Protein AF-A0A6P5RV67-F1 (afdb_monomer)

Organism: Prunus avium (NCBI:txid42229)

Structure (mmCIF, N/CA/C/O backbone):
data_AF-A0A6P5RV67-F1
#
_entry.id   AF-A0A6P5RV67-F1
#
loop_
_atom_site.group_PDB
_atom_site.id
_atom_site.type_symbol
_atom_site.label_atom_id
_atom_site.label_alt_id
_atom_site.label_comp_id
_atom_site.label_asym_id
_atom_site.label_entity_id
_atom_site.label_seq_id
_atom_site.pdbx_PDB_ins_code
_atom_site.Cartn_x
_atom_site.Cartn_y
_atom_site.Cartn_z
_atom_site.occupancy
_atom_site.B_iso_or_equiv
_atom_site.auth_seq_id
_atom_site.auth_comp_id
_atom_site.auth_asym_id
_atom_site.auth_atom_id
_atom_site.pdbx_PDB_model_num
ATOM 1 N N . MET A 1 1 ? 4.608 -43.650 19.124 1.00 34.28 1 MET A N 1
ATOM 2 C CA . MET A 1 1 ? 3.261 -43.041 19.068 1.00 34.28 1 MET A CA 1
ATOM 3 C C . MET A 1 1 ? 3.351 -41.772 18.244 1.00 34.28 1 MET A C 1
ATOM 5 O O . MET A 1 1 ? 3.822 -40.758 18.745 1.00 34.28 1 MET A O 1
ATOM 9 N N . GLU A 1 2 ? 2.982 -41.846 16.968 1.00 28.78 2 GLU A N 1
ATOM 10 C CA . GLU A 1 2 ? 2.874 -40.664 16.112 1.00 28.78 2 GLU A CA 1
ATOM 11 C C . GLU A 1 2 ? 1.653 -39.845 16.531 1.00 28.78 2 GLU A C 1
ATOM 13 O O . GLU A 1 2 ? 0.545 -40.360 16.675 1.00 28.78 2 GLU A O 1
ATOM 18 N N . ARG A 1 3 ? 1.873 -38.560 16.805 1.00 26.08 3 ARG A N 1
ATOM 19 C CA . ARG A 1 3 ? 0.849 -37.646 17.308 1.00 26.08 3 ARG A CA 1
ATOM 20 C C . ARG A 1 3 ? 0.244 -36.910 16.115 1.00 26.08 3 ARG A C 1
ATOM 22 O O . ARG A 1 3 ? 0.757 -35.867 15.714 1.00 26.08 3 ARG A O 1
ATOM 29 N N . TYR A 1 4 ? -0.826 -37.451 15.540 1.00 28.41 4 TYR A N 1
ATOM 30 C CA . TYR A 1 4 ? -1.564 -36.767 14.476 1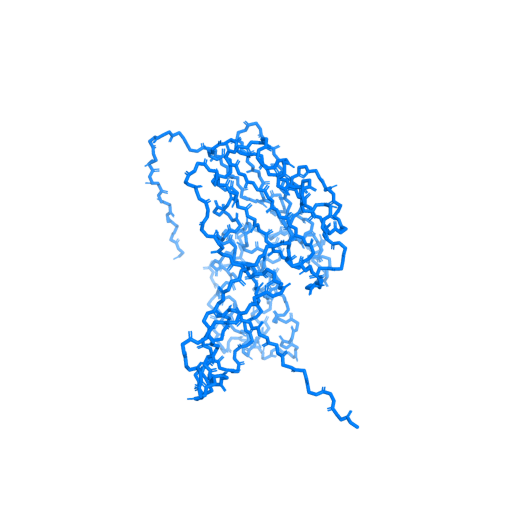.00 28.41 4 TYR A CA 1
ATOM 31 C C . TYR A 1 4 ? -2.207 -35.489 15.034 1.00 28.41 4 TYR A C 1
ATOM 33 O O . TYR A 1 4 ? -2.952 -35.521 16.014 1.00 28.41 4 TYR A O 1
ATOM 41 N N . LYS A 1 5 ? -1.880 -34.339 14.436 1.00 26.77 5 LYS A N 1
ATOM 42 C CA . LYS A 1 5 ? -2.481 -33.041 14.767 1.00 26.77 5 LYS A CA 1
ATOM 43 C C . LYS A 1 5 ? -3.580 -32.742 13.753 1.00 26.77 5 LYS A C 1
ATOM 45 O O . LYS A 1 5 ? -3.281 -32.498 12.590 1.00 26.77 5 LYS A O 1
ATOM 50 N N . ALA A 1 6 ? -4.831 -32.714 14.199 1.00 33.62 6 ALA A N 1
ATOM 51 C CA . ALA A 1 6 ? -5.943 -32.178 13.420 1.00 33.62 6 ALA A CA 1
ATOM 52 C C . ALA A 1 6 ? -6.190 -30.712 13.811 1.00 33.62 6 ALA A C 1
ATOM 54 O O . ALA A 1 6 ? -6.140 -30.357 14.991 1.00 33.62 6 ALA A O 1
ATOM 55 N N . ARG A 1 7 ? -6.432 -29.851 12.818 1.00 37.34 7 ARG A N 1
ATOM 56 C CA . ARG A 1 7 ? -6.691 -28.416 12.994 1.00 37.34 7 ARG A CA 1
ATOM 57 C C . ARG A 1 7 ? -8.128 -28.140 12.560 1.00 37.34 7 ARG A C 1
ATOM 59 O O . ARG A 1 7 ? -8.448 -28.306 11.389 1.00 37.34 7 ARG A O 1
ATOM 66 N N . LEU A 1 8 ? -8.992 -27.738 13.490 1.00 35.44 8 LEU A N 1
ATOM 67 C CA . LEU A 1 8 ? -10.341 -27.281 13.154 1.00 35.44 8 LEU A CA 1
ATOM 68 C C . LEU A 1 8 ? -10.251 -25.808 12.731 1.00 35.44 8 LEU A C 1
ATOM 70 O O . LEU A 1 8 ? -9.849 -24.966 13.531 1.00 35.44 8 LEU A O 1
ATOM 74 N N . VAL A 1 9 ? -10.594 -25.500 11.482 1.00 40.03 9 VAL A N 1
ATOM 75 C CA . VAL A 1 9 ? -10.689 -24.121 10.977 1.00 40.03 9 VAL A CA 1
ATOM 76 C C . VAL A 1 9 ? -12.135 -23.883 10.573 1.00 40.03 9 VAL A C 1
ATOM 78 O O . VAL A 1 9 ? -12.699 -24.630 9.773 1.00 40.03 9 VAL A O 1
ATOM 81 N N . THR A 1 10 ? -12.752 -22.832 11.097 1.00 35.00 10 THR A N 1
ATOM 82 C CA . THR A 1 10 ? -14.048 -22.367 10.605 1.00 35.00 10 THR A CA 1
ATOM 83 C C . THR A 1 10 ? -13.893 -21.782 9.209 1.00 35.00 10 THR A C 1
ATOM 85 O O . THR A 1 10 ? -13.316 -20.712 9.051 1.00 35.00 10 THR A O 1
ATOM 88 N N . LYS A 1 11 ? -14.403 -22.511 8.206 1.00 38.47 11 LYS A N 1
ATOM 89 C CA . LYS A 1 11 ? -14.655 -22.073 6.818 1.00 38.47 11 LYS A CA 1
ATOM 90 C C . LYS A 1 11 ? -13.569 -21.181 6.180 1.00 38.47 11 LYS A C 1
ATOM 92 O O . LYS A 1 11 ? -13.879 -20.218 5.491 1.00 38.47 11 LYS A O 1
ATOM 97 N N . GLY A 1 12 ? -12.306 -21.581 6.322 1.00 34.22 12 GLY A N 1
ATOM 98 C CA . GLY A 1 12 ? -11.211 -21.173 5.429 1.00 34.22 12 GLY A CA 1
ATOM 99 C C . GLY A 1 12 ? -10.973 -22.146 4.263 1.00 34.22 12 GLY A C 1
ATOM 100 O O . GLY A 1 12 ? -10.084 -21.921 3.457 1.00 34.22 12 GLY A O 1
ATOM 101 N N . PHE A 1 13 ? -11.753 -23.228 4.169 1.00 40.19 13 PHE A N 1
ATOM 102 C CA . PHE A 1 13 ? -11.536 -24.338 3.233 1.00 40.19 13 PHE A CA 1
ATOM 103 C C . PHE A 1 13 ? -12.643 -24.436 2.174 1.00 40.19 13 PHE A C 1
ATOM 105 O O . PHE A 1 13 ? -13.358 -25.430 2.116 1.00 40.19 13 PHE A O 1
ATOM 112 N N . HIS A 1 14 ? -12.809 -23.407 1.341 1.00 43.50 14 HIS A N 1
ATOM 113 C CA . HIS A 1 14 ? -13.543 -23.584 0.075 1.00 43.50 14 HIS A CA 1
ATOM 114 C C . HIS A 1 14 ? -12.649 -24.112 -1.053 1.00 43.50 14 HIS A C 1
ATOM 116 O O . HIS A 1 14 ? -13.108 -24.180 -2.184 1.00 43.50 14 HIS A O 1
ATOM 122 N N . GLN A 1 15 ? -11.416 -24.526 -0.738 1.00 41.97 15 GLN A N 1
ATOM 123 C CA . GLN A 1 15 ? -10.504 -25.062 -1.735 1.00 41.97 15 GLN A CA 1
ATOM 124 C C . GLN A 1 15 ? -10.799 -26.533 -2.034 1.00 41.97 15 GLN A C 1
ATOM 126 O O . GLN A 1 15 ? -10.718 -27.390 -1.152 1.00 41.97 15 GLN A O 1
ATOM 131 N N . GLN A 1 16 ? -11.146 -26.819 -3.282 1.00 48.47 16 GLN A N 1
ATOM 132 C CA . GLN A 1 16 ? -11.403 -28.140 -3.831 1.00 48.47 16 GLN A CA 1
ATOM 133 C C . GLN A 1 16 ? -10.133 -28.687 -4.511 1.00 48.47 16 GLN A C 1
ATOM 135 O O . GLN A 1 16 ? -9.525 -28.003 -5.346 1.00 48.47 16 GLN A O 1
ATOM 140 N N . PRO A 1 17 ? -9.720 -29.931 -4.197 1.00 41.44 17 PRO A N 1
ATOM 141 C CA . PRO A 1 17 ? -8.662 -30.632 -4.922 1.00 41.44 17 PRO A CA 1
ATOM 142 C C . PRO A 1 17 ? -8.921 -30.612 -6.436 1.00 41.44 17 PRO A C 1
ATOM 144 O O . PRO A 1 17 ? -9.941 -31.117 -6.895 1.00 41.44 17 PRO A O 1
ATOM 147 N N . GLY A 1 18 ? -8.008 -30.012 -7.207 1.00 52.25 18 GLY A N 1
ATOM 148 C CA . GLY A 1 18 ? -8.125 -29.873 -8.666 1.00 52.25 18 GLY A CA 1
ATOM 149 C C . GLY A 1 18 ? -8.730 -28.557 -9.175 1.00 52.25 18 GLY A C 1
ATOM 150 O O . GLY A 1 18 ? -8.737 -28.357 -10.386 1.00 52.25 18 GLY A O 1
ATOM 151 N N . ILE A 1 19 ? -9.189 -27.659 -8.293 1.00 53.03 19 ILE A N 1
ATOM 152 C CA . ILE A 1 19 ? -9.716 -26.332 -8.666 1.00 53.03 19 ILE A CA 1
ATOM 153 C C . ILE A 1 19 ? -8.800 -25.217 -8.144 1.00 53.03 19 ILE A C 1
ATOM 155 O O . ILE A 1 19 ? -8.266 -24.442 -8.925 1.00 53.03 19 ILE A O 1
ATOM 159 N N . ASP A 1 20 ? -8.573 -25.168 -6.835 1.00 32.22 20 ASP A N 1
ATOM 160 C CA . ASP A 1 20 ? -7.921 -24.052 -6.127 1.00 32.22 20 ASP A CA 1
ATOM 161 C C . ASP A 1 20 ? -7.024 -24.533 -4.966 1.00 32.22 20 ASP A C 1
ATOM 163 O O . ASP A 1 20 ? -6.441 -23.739 -4.236 1.00 32.22 20 ASP A O 1
ATOM 167 N N . TYR A 1 21 ? -6.846 -25.851 -4.818 1.00 38.69 21 TYR A N 1
ATOM 168 C CA . TYR A 1 21 ? -6.055 -26.499 -3.756 1.00 38.69 21 TYR A CA 1
ATOM 169 C C . TYR A 1 21 ? -4.538 -26.242 -3.825 1.00 38.69 21 TYR A C 1
ATOM 171 O O . TYR A 1 21 ? -3.841 -26.369 -2.821 1.00 38.69 21 TYR A O 1
ATOM 179 N N . ALA A 1 22 ? -4.012 -25.895 -5.002 1.00 39.22 22 ALA A N 1
ATOM 180 C CA . ALA A 1 22 ? -2.607 -25.518 -5.184 1.00 39.22 22 ALA A CA 1
ATOM 181 C C . ALA A 1 22 ? -2.380 -23.999 -5.071 1.00 39.22 22 ALA A C 1
ATOM 183 O O . ALA A 1 22 ? -1.238 -23.541 -5.125 1.00 39.22 22 ALA A O 1
ATOM 184 N N . GLU A 1 23 ? -3.448 -23.210 -4.917 1.00 33.41 23 GLU A N 1
ATOM 185 C CA . GLU A 1 23 ? -3.347 -21.766 -4.754 1.00 33.41 23 GLU A CA 1
ATOM 186 C C . GLU A 1 23 ? -3.103 -21.439 -3.280 1.00 33.41 23 GLU A C 1
ATOM 188 O O . GLU A 1 23 ? -3.982 -21.532 -2.422 1.00 33.41 23 GLU A O 1
ATOM 193 N N . THR A 1 24 ? -1.872 -21.060 -2.954 1.00 31.73 24 THR A N 1
ATOM 194 C CA . THR A 1 24 ? -1.519 -20.593 -1.615 1.00 31.73 24 THR A CA 1
ATOM 195 C C . THR A 1 24 ? -2.116 -19.200 -1.400 1.00 31.73 24 THR A C 1
ATOM 197 O O . THR A 1 24 ? -1.452 -18.188 -1.630 1.00 31.73 24 THR A O 1
ATOM 200 N N . PHE A 1 25 ? -3.372 -19.109 -0.953 1.00 35.31 25 PHE A N 1
ATOM 201 C CA . PHE A 1 25 ? -3.906 -17.847 -0.441 1.00 35.31 25 PHE A CA 1
ATOM 202 C C . PHE A 1 25 ? -3.239 -17.550 0.900 1.00 35.31 25 PHE A C 1
ATOM 204 O O . PHE A 1 25 ? -3.743 -17.886 1.971 1.00 35.31 25 PHE A O 1
ATOM 211 N N . ASN A 1 26 ? -2.089 -16.880 0.853 1.00 33.81 26 ASN A N 1
ATOM 212 C CA . ASN A 1 26 ? -1.671 -16.087 1.997 1.00 33.81 26 ASN A CA 1
ATOM 213 C C . ASN A 1 26 ? -2.799 -15.089 2.280 1.00 33.81 26 ASN A C 1
ATOM 215 O O . ASN A 1 26 ? -3.293 -14.443 1.353 1.00 33.81 26 ASN A O 1
ATOM 219 N N . HIS A 1 27 ? -3.213 -14.966 3.544 1.00 38.22 27 HIS A N 1
ATOM 220 C CA . HIS A 1 27 ? -4.123 -13.917 4.007 1.00 38.22 27 HIS A CA 1
ATOM 221 C C . HIS A 1 27 ? -3.426 -12.554 3.887 1.00 38.22 27 HIS A C 1
ATOM 223 O O . HIS A 1 27 ? -3.080 -11.914 4.874 1.00 38.22 27 HIS A O 1
ATOM 229 N N . VAL A 1 28 ? -3.157 -12.116 2.660 1.00 50.72 28 VAL A N 1
ATOM 230 C CA . VAL A 1 28 ? -2.680 -10.774 2.382 1.00 50.72 28 VAL A CA 1
ATOM 231 C C . VAL A 1 28 ? -3.869 -9.871 2.650 1.00 50.72 28 VAL A C 1
ATOM 233 O O . VAL A 1 28 ? -4.924 -10.012 2.024 1.00 50.72 28 VAL A O 1
ATOM 236 N N . VAL A 1 29 ? -3.727 -8.977 3.626 1.00 58.12 29 VAL A N 1
ATOM 237 C CA . VAL A 1 29 ? -4.753 -7.975 3.897 1.00 58.12 29 VAL A CA 1
ATOM 238 C C . VAL A 1 29 ? -5.014 -7.220 2.605 1.00 58.12 29 VAL A C 1
ATOM 240 O O . VAL A 1 29 ? -4.109 -6.641 2.003 1.00 58.12 29 VAL A O 1
ATOM 243 N N . LYS A 1 30 ? -6.271 -7.260 2.157 1.00 75.12 30 LYS A N 1
ATOM 244 C CA . LYS A 1 30 ? -6.656 -6.569 0.936 1.00 75.12 30 LYS A CA 1
ATOM 245 C C . LYS A 1 30 ? -6.546 -5.062 1.183 1.00 75.12 30 LYS A C 1
ATOM 247 O O . LYS A 1 30 ? -7.131 -4.570 2.150 1.00 75.12 30 LYS A O 1
ATOM 252 N N . PRO A 1 31 ? -5.881 -4.313 0.296 1.00 78.38 31 PRO A N 1
ATOM 253 C CA . PRO A 1 31 ? -5.730 -2.861 0.427 1.00 78.38 31 PRO A CA 1
ATOM 254 C C . PRO A 1 31 ? -7.069 -2.143 0.564 1.00 78.38 31 PRO A C 1
ATOM 256 O O . PRO A 1 31 ? -7.233 -1.247 1.387 1.00 78.38 31 PRO A O 1
ATOM 259 N N . ALA A 1 32 ? -8.061 -2.626 -0.190 1.00 85.12 32 ALA A N 1
ATOM 260 C CA . ALA A 1 32 ? -9.437 -2.160 -0.127 1.00 85.12 32 ALA A CA 1
ATOM 261 C C . ALA A 1 32 ? -10.022 -2.246 1.290 1.00 85.12 32 ALA A C 1
ATOM 263 O O . ALA A 1 32 ? -10.727 -1.332 1.706 1.00 85.12 32 ALA A O 1
ATOM 264 N N . THR A 1 33 ? -9.706 -3.299 2.051 1.00 86.00 33 THR A N 1
ATOM 265 C CA . THR A 1 33 ? -10.161 -3.464 3.438 1.00 86.00 33 THR A CA 1
ATOM 266 C C . THR A 1 33 ? -9.537 -2.415 4.351 1.00 86.00 33 THR A C 1
ATOM 268 O O . THR A 1 33 ? -10.266 -1.778 5.109 1.00 86.00 33 THR A O 1
ATOM 271 N N . ILE A 1 34 ? -8.219 -2.192 4.250 1.00 87.25 34 ILE A N 1
ATOM 272 C CA . ILE A 1 34 ? -7.523 -1.158 5.035 1.00 87.25 34 ILE A CA 1
ATOM 273 C C . ILE A 1 34 ? -8.132 0.205 4.725 1.00 87.25 34 ILE A C 1
ATOM 275 O O . ILE A 1 34 ? -8.603 0.884 5.632 1.00 87.25 34 ILE A O 1
ATOM 279 N N . HIS A 1 35 ? -8.191 0.580 3.445 1.00 89.12 35 HIS A N 1
ATOM 280 C CA . HIS A 1 35 ? -8.727 1.876 3.034 1.00 89.12 35 HIS A CA 1
ATOM 281 C C . HIS A 1 35 ? -10.176 2.055 3.477 1.00 89.12 35 HIS A C 1
ATOM 283 O O . HIS A 1 35 ? -10.511 3.099 4.016 1.00 89.12 35 HIS A O 1
ATOM 289 N N . THR A 1 36 ? -11.016 1.029 3.342 1.00 88.56 36 THR A N 1
ATOM 290 C CA . THR A 1 36 ? -12.425 1.103 3.745 1.00 88.56 36 THR A CA 1
ATOM 291 C C . THR A 1 36 ? -12.566 1.353 5.244 1.00 88.56 36 THR A C 1
ATOM 293 O O . THR A 1 36 ? -13.306 2.249 5.645 1.00 88.56 36 THR A O 1
ATOM 296 N N . VAL A 1 37 ? -11.843 0.607 6.086 1.00 89.88 37 VAL A N 1
ATOM 297 C CA . VAL A 1 37 ? -11.907 0.798 7.543 1.00 89.88 37 VAL A CA 1
ATOM 298 C C . VAL A 1 37 ? -11.367 2.171 7.942 1.00 89.88 37 VAL A C 1
ATOM 300 O O . VAL A 1 37 ? -12.012 2.855 8.736 1.00 89.88 37 VAL A O 1
ATOM 303 N N . LEU A 1 38 ? -10.246 2.613 7.361 1.00 91.56 38 LEU A N 1
ATOM 304 C CA . LEU A 1 38 ? -9.693 3.946 7.621 1.00 91.56 38 LEU A CA 1
ATOM 305 C C . LEU A 1 38 ? -10.666 5.052 7.192 1.00 91.56 38 LEU A C 1
ATOM 307 O O . LEU A 1 38 ? -10.947 5.953 7.976 1.00 91.56 38 LEU A O 1
ATOM 311 N N . THR A 1 39 ? -11.246 4.962 5.994 1.00 89.88 39 THR A N 1
ATOM 312 C CA . THR A 1 39 ? -12.228 5.932 5.496 1.00 89.88 39 THR A CA 1
ATOM 313 C C . THR A 1 39 ? -13.480 5.977 6.370 1.00 89.88 39 THR A C 1
ATOM 315 O O . THR A 1 39 ? -13.956 7.072 6.672 1.00 89.88 39 THR A O 1
ATOM 318 N N . ILE A 1 40 ? -14.006 4.828 6.816 1.00 89.00 40 ILE A N 1
ATOM 319 C CA . ILE A 1 40 ? -15.160 4.787 7.730 1.00 89.00 40 ILE A CA 1
ATOM 320 C C . ILE A 1 40 ? -14.807 5.445 9.063 1.00 89.00 40 ILE A C 1
ATOM 322 O O . ILE A 1 40 ? -15.587 6.265 9.550 1.00 89.00 40 ILE A O 1
ATOM 326 N N . ALA A 1 41 ? -13.646 5.111 9.635 1.00 90.56 41 ALA A N 1
ATOM 327 C CA . ALA A 1 41 ? -13.212 5.665 10.909 1.00 90.56 41 ALA A CA 1
ATOM 328 C C . ALA A 1 41 ? -13.117 7.193 10.842 1.00 90.56 41 ALA A C 1
ATOM 330 O O . ALA A 1 41 ? -13.735 7.882 11.647 1.00 90.56 41 ALA A O 1
ATOM 331 N N . ILE A 1 42 ? -12.450 7.731 9.818 1.00 91.25 42 ILE A N 1
ATOM 332 C CA . ILE A 1 42 ? -12.321 9.180 9.605 1.00 91.25 42 ILE A CA 1
ATOM 333 C C . ILE A 1 42 ? -13.684 9.837 9.392 1.00 91.25 42 ILE A C 1
ATOM 335 O O . ILE A 1 42 ? -14.002 10.827 10.045 1.00 91.25 42 ILE A O 1
ATOM 339 N N . SER A 1 43 ? -14.509 9.277 8.501 1.00 88.81 43 SER A N 1
ATOM 340 C CA . SER A 1 43 ? -15.809 9.860 8.138 1.00 88.81 43 SER A CA 1
ATOM 341 C C . SER A 1 43 ? -16.784 9.901 9.312 1.00 88.81 43 SER A C 1
ATOM 343 O O . SER A 1 43 ? -17.699 10.719 9.323 1.00 88.81 43 SER A O 1
ATOM 345 N N . ARG A 1 44 ? -16.604 9.021 10.302 1.00 87.50 44 ARG A N 1
ATOM 346 C CA . ARG A 1 44 ? -17.429 8.969 11.514 1.00 87.50 44 ARG A CA 1
ATOM 347 C C . ARG A 1 44 ? -16.735 9.523 12.760 1.00 87.50 44 ARG A C 1
ATOM 349 O O . ARG A 1 44 ? -17.306 9.435 13.843 1.00 87.50 44 ARG A O 1
ATOM 356 N N . GLY A 1 45 ? -15.527 10.074 12.628 1.00 88.81 45 GLY A N 1
ATOM 357 C CA . GLY A 1 45 ? -14.750 10.598 13.755 1.00 88.81 45 GLY A CA 1
ATOM 358 C C . GLY A 1 45 ? -14.344 9.535 14.782 1.00 88.81 45 GLY A C 1
ATOM 359 O O . GLY A 1 45 ? -14.186 9.843 15.961 1.00 88.81 45 GLY A O 1
ATOM 360 N N . TRP A 1 46 ? -14.218 8.274 14.368 1.00 91.19 46 TRP A N 1
ATOM 361 C CA . TRP A 1 46 ? -13.804 7.181 15.241 1.00 91.19 46 TRP A CA 1
ATOM 362 C C . TRP A 1 46 ? -12.288 7.177 15.417 1.00 91.19 46 TRP A C 1
ATOM 364 O O . TRP A 1 46 ? -11.529 7.411 14.475 1.00 91.19 46 TRP A O 1
ATOM 374 N N . SER A 1 47 ? -11.832 6.865 16.629 1.00 90.12 47 SER A N 1
ATOM 375 C CA . SER A 1 47 ? -10.405 6.736 16.908 1.00 90.12 47 SER A CA 1
ATOM 376 C C . SER A 1 47 ? -9.832 5.471 16.266 1.00 90.12 47 SER A C 1
ATOM 378 O O . SER A 1 47 ? -10.482 4.424 16.217 1.00 90.12 47 SER A O 1
ATOM 380 N N . LEU A 1 48 ? -8.599 5.573 15.770 1.00 92.38 48 LEU A N 1
ATOM 381 C CA . LEU A 1 48 ? -7.811 4.453 15.260 1.00 92.38 48 LEU A CA 1
ATOM 382 C C . LEU A 1 48 ? -6.696 4.162 16.257 1.00 92.38 48 LEU A C 1
ATOM 384 O O . LEU A 1 48 ? -5.828 5.008 16.488 1.00 92.38 48 LEU A O 1
ATOM 388 N N . ARG A 1 49 ? -6.739 2.978 16.864 1.00 91.25 49 ARG A N 1
ATOM 389 C CA . ARG A 1 49 ? -5.755 2.524 17.849 1.00 91.25 49 ARG A CA 1
ATOM 390 C C . ARG A 1 49 ? -5.022 1.306 17.331 1.00 91.25 49 ARG A C 1
ATOM 392 O O . ARG A 1 49 ? -5.643 0.433 16.728 1.00 91.25 49 ARG A O 1
ATOM 399 N N . GLN A 1 50 ? -3.720 1.269 17.567 1.00 91.25 50 GLN A N 1
ATOM 400 C CA . GLN A 1 50 ? -2.867 0.173 17.149 1.00 91.25 50 GLN A CA 1
ATOM 401 C C . GLN A 1 50 ? -2.372 -0.619 18.357 1.00 91.25 50 GLN A C 1
ATOM 403 O O . GLN A 1 50 ? -2.002 -0.048 19.382 1.00 91.25 50 GLN A O 1
ATOM 408 N N . PHE A 1 51 ? -2.343 -1.936 18.204 1.00 87.44 51 PHE A N 1
ATOM 409 C CA . PHE A 1 51 ? -1.882 -2.880 19.209 1.00 87.44 51 PHE A CA 1
ATOM 410 C C . PHE A 1 51 ? -0.937 -3.896 18.575 1.00 87.44 51 PHE A C 1
ATOM 412 O O . PHE A 1 51 ? -1.083 -4.228 17.400 1.00 87.44 51 PHE A O 1
ATOM 419 N N . ASP A 1 52 ? 0.003 -4.386 19.375 1.00 84.19 52 ASP A N 1
ATOM 420 C CA . ASP A 1 52 ? 0.931 -5.459 19.025 1.00 84.19 52 ASP A CA 1
ATOM 421 C C . ASP A 1 52 ? 0.710 -6.642 19.973 1.00 84.19 52 ASP A C 1
ATOM 423 O O . ASP A 1 52 ? 0.684 -6.470 21.197 1.00 84.19 52 ASP A O 1
ATOM 427 N N . PHE A 1 53 ? 0.500 -7.831 19.413 1.00 77.88 53 PHE A N 1
ATOM 428 C CA . PHE A 1 53 ? 0.349 -9.065 20.177 1.00 77.88 53 PHE A CA 1
ATOM 429 C C . PHE A 1 53 ? 1.686 -9.773 20.307 1.00 77.88 53 PHE A C 1
ATOM 431 O O . PHE A 1 53 ? 2.293 -10.181 19.321 1.00 77.88 53 PHE A O 1
ATOM 438 N N . LYS A 1 54 ? 2.106 -10.051 21.540 1.00 65.94 54 LYS A N 1
ATOM 439 C CA . LYS A 1 54 ? 3.239 -10.947 21.749 1.00 65.94 54 LYS A CA 1
ATOM 440 C C . LYS A 1 54 ? 2.754 -12.391 21.685 1.00 65.94 54 LYS A C 1
ATOM 442 O O . LYS A 1 54 ? 1.988 -12.836 22.535 1.00 65.94 54 LYS A O 1
ATOM 447 N N . ASN A 1 55 ? 3.251 -13.142 20.700 1.00 55.53 55 ASN A N 1
ATOM 448 C CA . ASN A 1 55 ? 2.953 -14.562 20.483 1.00 55.53 55 ASN A CA 1
ATOM 449 C C . ASN A 1 55 ? 1.470 -14.847 20.164 1.00 55.53 55 ASN A C 1
ATOM 451 O O . ASN A 1 55 ? 0.818 -15.603 20.886 1.00 55.53 55 ASN A O 1
ATOM 455 N N . ALA A 1 56 ? 0.940 -14.316 19.053 1.00 47.69 56 ALA A N 1
ATOM 456 C CA . ALA A 1 56 ? -0.460 -14.463 18.616 1.00 47.69 56 ALA A CA 1
ATOM 457 C C . ALA A 1 56 ? -0.937 -15.905 18.271 1.00 47.69 56 ALA A C 1
ATOM 459 O O . ALA A 1 56 ? -1.927 -16.110 17.562 1.00 47.69 56 ALA A O 1
ATOM 460 N N . PHE A 1 57 ? -0.288 -16.954 18.782 1.00 41.00 57 PHE A N 1
ATOM 461 C CA . PHE A 1 57 ? -0.741 -18.330 18.607 1.00 41.00 57 PHE A CA 1
ATOM 462 C C . PHE A 1 57 ? -1.852 -18.696 19.612 1.00 41.00 57 PHE A C 1
ATOM 464 O O . PHE A 1 57 ? -1.600 -19.006 20.766 1.00 41.00 57 PHE A O 1
ATOM 471 N N . LEU A 1 58 ? -3.103 -18.683 19.133 1.00 43.75 58 LEU A N 1
ATOM 472 C CA . LEU A 1 58 ? -4.245 -19.590 19.410 1.00 43.75 58 LEU A CA 1
ATOM 473 C C . LEU A 1 58 ? -4.315 -20.376 20.751 1.00 43.75 58 LEU A C 1
ATOM 475 O O . LEU A 1 58 ? -4.661 -21.568 20.762 1.00 43.75 58 LEU A O 1
ATOM 479 N N . HIS A 1 59 ? -4.077 -19.746 21.902 1.00 40.72 59 HIS A N 1
ATOM 480 C CA . HIS A 1 59 ? -4.164 -20.420 23.210 1.00 40.72 59 HIS A CA 1
ATOM 481 C C . HIS A 1 59 ? -5.222 -19.879 24.178 1.00 40.72 59 HIS A C 1
ATOM 483 O O . HIS A 1 59 ? -5.248 -20.321 25.321 1.00 40.72 59 HIS A O 1
ATOM 489 N N . TYR A 1 60 ? -6.154 -19.030 23.740 1.00 43.41 60 TYR A N 1
ATOM 490 C CA . TYR A 1 60 ? -7.203 -18.563 24.648 1.00 43.41 60 TYR A CA 1
ATOM 491 C C . TYR A 1 60 ? -8.325 -19.595 24.838 1.00 43.41 60 TYR A C 1
ATOM 493 O O . TYR A 1 60 ? -8.906 -20.083 23.865 1.00 43.41 60 TYR A O 1
ATOM 501 N N . ILE A 1 61 ? -8.594 -19.941 26.098 1.00 45.81 61 ILE A N 1
ATOM 502 C CA . ILE A 1 61 ? -9.669 -20.839 26.538 1.00 45.81 61 ILE A CA 1
ATOM 503 C C . ILE A 1 61 ? -10.936 -19.993 26.715 1.00 45.81 61 ILE A C 1
ATOM 505 O O . ILE A 1 61 ? -10.885 -18.940 27.343 1.00 45.81 61 ILE A O 1
ATOM 509 N N . LEU A 1 62 ? -12.064 -20.430 26.150 1.00 43.84 62 LEU A N 1
ATOM 510 C CA . LEU A 1 62 ? -13.347 -19.732 26.296 1.00 43.84 62 LEU A CA 1
ATOM 511 C C . LEU A 1 62 ? -13.831 -19.751 27.752 1.00 43.84 62 LEU A C 1
ATOM 513 O O . LEU A 1 62 ? -13.824 -20.806 28.383 1.00 43.84 62 LEU A O 1
ATOM 517 N N . GLN A 1 63 ? -14.293 -18.601 28.256 1.00 43.09 63 GLN A N 1
ATOM 518 C CA . GLN A 1 63 ? -14.964 -18.496 29.562 1.00 43.09 63 GLN A CA 1
ATOM 519 C C . GLN A 1 63 ? -16.466 -18.834 29.504 1.00 43.09 63 GLN A C 1
ATOM 521 O O . GLN A 1 63 ? -17.087 -19.009 30.547 1.00 43.09 63 GLN A O 1
ATOM 526 N N . GLU A 1 64 ? -17.039 -18.965 28.303 1.00 44.84 64 GLU A N 1
ATOM 527 C CA . GLU A 1 64 ? -18.456 -19.268 28.078 1.00 44.84 64 GLU A CA 1
ATOM 528 C C . GLU A 1 64 ? -18.630 -20.546 27.250 1.00 44.84 64 GLU A C 1
ATOM 530 O O . GLU A 1 64 ? -17.863 -20.822 26.321 1.00 44.84 64 GLU A O 1
ATOM 535 N N . ASP A 1 65 ? -19.680 -21.306 27.559 1.00 56.72 65 ASP A N 1
ATOM 536 C CA . ASP A 1 65 ? -20.031 -22.530 26.846 1.00 56.72 65 ASP A CA 1
ATOM 537 C C . ASP A 1 65 ? -20.686 -22.203 25.499 1.00 56.72 65 ASP A C 1
ATOM 539 O O . ASP A 1 65 ? -21.904 -22.069 25.381 1.00 56.72 65 ASP A O 1
ATOM 543 N N . VAL A 1 66 ? -19.868 -22.097 24.456 1.00 53.84 66 VAL A N 1
ATOM 544 C CA . VAL A 1 66 ? -20.344 -21.977 23.075 1.00 53.84 66 VAL A CA 1
ATOM 545 C C . VAL A 1 66 ? -20.459 -23.376 22.473 1.00 53.84 66 VAL A C 1
ATOM 547 O O . VAL A 1 66 ? -19.538 -24.178 22.592 1.00 53.84 66 VAL A O 1
ATOM 550 N N . TYR A 1 67 ? -21.566 -23.689 21.800 1.00 67.94 67 TYR A N 1
ATOM 551 C CA . TYR A 1 67 ? -21.767 -24.973 21.121 1.00 67.94 67 TYR A CA 1
ATOM 552 C C . TYR A 1 67 ? -21.835 -24.774 19.600 1.00 67.94 67 TYR A C 1
ATOM 554 O O . TYR A 1 67 ? -22.355 -23.768 19.121 1.00 67.94 67 TYR A O 1
ATOM 562 N N . MET A 1 68 ? -21.316 -25.729 18.827 1.00 60.56 68 MET A N 1
ATOM 563 C CA . MET A 1 68 ? -21.335 -25.727 17.361 1.00 60.56 68 MET A CA 1
ATOM 564 C C . MET A 1 68 ? -21.862 -27.054 16.809 1.00 60.56 68 MET A C 1
ATOM 566 O O . MET A 1 68 ? -21.741 -28.091 17.452 1.00 60.56 68 MET A O 1
ATOM 570 N N . ALA A 1 69 ? -22.423 -27.048 15.600 1.00 70.94 69 ALA A N 1
ATOM 571 C CA . ALA A 1 69 ? -22.786 -28.288 14.915 1.00 70.94 69 ALA A CA 1
ATOM 572 C C . ALA A 1 69 ? -21.549 -29.171 14.664 1.00 70.94 69 ALA A C 1
ATOM 574 O O . ALA A 1 69 ? -20.436 -28.660 14.497 1.00 70.94 69 ALA A O 1
ATOM 575 N N . GLN A 1 70 ? -21.750 -30.490 14.620 1.00 77.75 70 GLN A N 1
ATOM 576 C CA . GLN A 1 70 ? -20.675 -31.437 14.326 1.00 77.75 70 GLN A CA 1
ATOM 577 C C . GLN A 1 70 ? -20.061 -31.154 12.943 1.00 77.75 70 GLN A C 1
ATOM 579 O O . GLN A 1 70 ? -20.801 -30.948 11.976 1.00 77.75 70 GLN A O 1
ATOM 584 N N . PRO A 1 71 ? -18.722 -31.115 12.822 1.00 68.06 71 PRO A N 1
ATOM 585 C CA . PRO A 1 71 ? -18.079 -30.818 11.554 1.00 68.06 71 PRO A CA 1
ATOM 586 C C . PRO A 1 71 ? -18.316 -31.946 10.531 1.00 68.06 71 PRO A C 1
ATOM 588 O O . PRO A 1 71 ? -18.300 -33.126 10.901 1.00 68.06 71 PRO A O 1
ATOM 591 N N . PRO A 1 72 ? -18.498 -31.615 9.236 1.00 65.19 72 PRO A N 1
ATOM 592 C CA . PRO A 1 72 ? -18.610 -32.615 8.176 1.00 65.19 72 PRO A CA 1
ATOM 593 C C . PRO A 1 72 ? -17.422 -33.591 8.201 1.00 65.19 72 PRO A C 1
ATOM 595 O O . PRO A 1 72 ? -16.274 -33.160 8.291 1.00 65.19 72 PRO A O 1
ATOM 598 N N . GLY A 1 73 ? -17.695 -34.899 8.148 1.00 73.31 73 GLY A N 1
ATOM 599 C CA . GLY A 1 73 ? -16.676 -35.959 8.235 1.00 73.31 73 GLY A CA 1
ATOM 600 C C . GLY A 1 73 ? -16.348 -36.452 9.654 1.00 73.31 73 GLY A C 1
ATOM 601 O O . GLY A 1 73 ? -15.655 -37.452 9.791 1.00 73.31 73 GLY A O 1
ATOM 602 N N . PHE A 1 74 ? -16.877 -35.804 10.697 1.00 69.12 74 PHE A N 1
ATOM 603 C CA . PHE A 1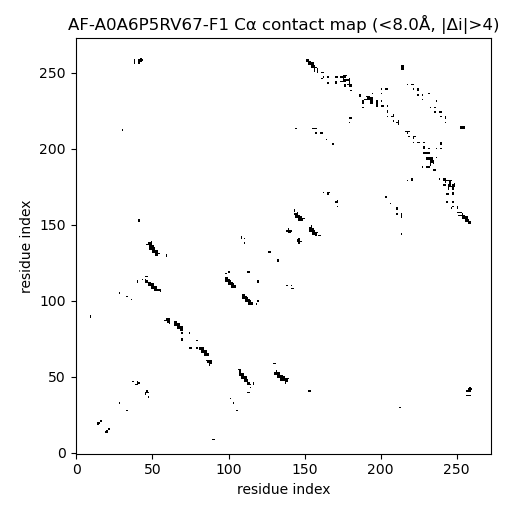 74 ? -16.739 -36.217 12.105 1.00 69.12 74 PHE A CA 1
ATOM 604 C C . PHE A 1 74 ? -18.097 -36.326 12.813 1.00 69.12 74 PHE A C 1
ATOM 606 O O . PHE A 1 74 ? -18.172 -36.267 14.039 1.00 69.12 74 PHE A O 1
ATOM 613 N N . VAL A 1 75 ? -19.177 -36.449 12.039 1.00 79.81 75 VAL A N 1
ATOM 614 C CA . VAL A 1 75 ? -20.524 -36.642 12.577 1.00 79.81 75 VAL A CA 1
ATOM 615 C C . VAL A 1 75 ? -20.604 -38.036 13.185 1.00 79.81 75 VAL A C 1
ATOM 617 O O . VAL A 1 75 ? -20.406 -39.035 12.497 1.00 79.81 75 VAL A O 1
ATOM 620 N N . ASP A 1 76 ? -20.909 -38.105 14.473 1.00 80.94 76 ASP A N 1
ATOM 621 C CA . ASP A 1 76 ? -21.180 -39.358 15.157 1.00 80.94 76 ASP A CA 1
ATOM 622 C C . ASP A 1 76 ? -22.486 -39.957 14.616 1.00 80.94 76 ASP A C 1
ATOM 624 O O . ASP A 1 76 ? -23.578 -39.432 14.845 1.00 80.94 76 ASP A O 1
ATOM 628 N N . HIS A 1 77 ? -22.374 -41.078 13.903 1.00 83.81 77 HIS A N 1
ATOM 629 C CA . HIS A 1 77 ? -23.513 -41.778 13.308 1.00 83.81 77 HIS A CA 1
ATOM 630 C C . HIS A 1 77 ? -24.533 -42.269 14.342 1.00 83.81 77 HIS A C 1
ATOM 632 O O . HIS A 1 77 ? -25.706 -42.428 14.014 1.00 83.81 77 HIS A O 1
ATOM 638 N N . THR A 1 78 ? -24.111 -42.484 15.590 1.00 87.12 78 THR A N 1
ATOM 639 C CA . THR A 1 78 ? -25.007 -42.885 16.683 1.00 87.12 78 THR A CA 1
ATOM 640 C C . THR A 1 78 ? -25.701 -41.690 17.333 1.00 87.12 78 THR A C 1
ATOM 642 O O . THR A 1 78 ? -26.750 -41.844 17.957 1.00 87.12 78 THR A O 1
ATOM 645 N N . ARG A 1 79 ? -25.139 -40.482 17.182 1.00 80.12 79 ARG A N 1
ATOM 646 C CA . ARG A 1 79 ? -25.618 -39.240 17.808 1.00 80.12 79 ARG A CA 1
ATOM 647 C C . ARG A 1 79 ? -25.572 -38.063 16.822 1.00 80.12 79 ARG A C 1
ATOM 649 O O . ARG A 1 79 ? -24.889 -37.067 17.074 1.00 80.12 79 ARG A O 1
ATOM 656 N N . PRO A 1 80 ? -26.340 -38.118 15.721 1.00 82.38 80 PRO A N 1
ATOM 657 C CA . PRO A 1 80 ? -26.273 -37.107 14.664 1.00 82.38 80 PRO A CA 1
ATOM 658 C C . PRO A 1 80 ? -26.721 -35.712 15.130 1.00 82.38 80 PRO A C 1
ATOM 660 O O . PRO A 1 80 ? -26.247 -34.706 14.614 1.00 82.38 80 PRO A O 1
ATOM 663 N N . ASN A 1 81 ? -27.587 -35.642 16.147 1.00 83.00 81 ASN A N 1
ATOM 664 C CA . ASN A 1 81 ? -28.139 -34.385 16.664 1.00 83.00 81 ASN A CA 1
ATOM 665 C C . ASN A 1 81 ? -27.268 -33.715 17.740 1.00 83.00 81 ASN A C 1
ATOM 667 O O . ASN A 1 81 ? -27.663 -32.691 18.294 1.00 83.00 81 ASN A O 1
ATOM 671 N N . TYR A 1 82 ? -26.115 -34.291 18.090 1.00 79.25 82 TYR A N 1
ATOM 672 C CA . TYR A 1 82 ? -25.242 -33.705 19.104 1.00 79.25 82 TYR A CA 1
ATOM 673 C C . TYR A 1 82 ? -24.507 -32.481 18.553 1.00 79.25 82 TYR A C 1
ATOM 675 O O . TYR A 1 82 ? -24.255 -32.361 17.353 1.00 79.25 82 TYR A O 1
ATOM 683 N N . VAL A 1 83 ? -24.150 -31.574 19.457 1.00 75.12 83 VAL A N 1
ATOM 684 C CA . VAL A 1 83 ? -23.359 -30.375 19.174 1.00 75.12 83 VAL A CA 1
ATOM 685 C C . VAL A 1 83 ? -22.012 -30.473 19.887 1.00 75.12 83 VAL A C 1
ATOM 687 O O . VAL A 1 83 ? -21.910 -31.014 20.988 1.00 75.12 83 VAL A O 1
ATOM 690 N N . CYS A 1 84 ? -20.954 -29.969 19.261 1.00 70.19 84 CYS A N 1
ATOM 691 C CA . CYS A 1 84 ? -19.628 -29.891 19.853 1.00 70.19 84 CYS A CA 1
ATOM 692 C C . CYS A 1 84 ? -19.547 -28.670 20.770 1.00 70.19 84 CYS A C 1
ATOM 694 O O . CYS A 1 84 ? -19.825 -27.552 20.339 1.00 70.19 84 CYS A O 1
ATOM 696 N N . LYS A 1 85 ? -19.117 -28.866 22.018 1.00 65.94 85 LYS A N 1
ATOM 697 C CA . LYS A 1 85 ? -18.758 -27.760 22.906 1.00 65.94 85 LYS A CA 1
ATOM 698 C C . LYS A 1 85 ? -17.424 -27.170 22.461 1.00 65.94 85 LYS A C 1
ATOM 700 O O . LYS A 1 85 ? -16.420 -27.869 22.322 1.00 65.94 85 LYS A O 1
ATOM 705 N N . LEU A 1 86 ? -17.428 -25.877 22.212 1.00 56.56 86 LEU A N 1
ATOM 706 C CA . LEU A 1 86 ? -16.281 -25.129 21.763 1.00 56.56 86 LEU A CA 1
ATOM 707 C C . LEU A 1 86 ? -15.451 -24.714 22.980 1.00 56.56 86 LEU A C 1
ATOM 709 O O . LEU A 1 86 ? -15.916 -23.984 23.846 1.00 56.56 86 LEU A O 1
ATOM 713 N N . HIS A 1 87 ? -14.203 -25.172 23.038 1.00 50.06 87 HIS A N 1
ATOM 714 C CA . HIS A 1 87 ? -13.283 -24.834 24.129 1.00 50.06 87 HIS A CA 1
ATOM 715 C C . HIS A 1 87 ? -12.454 -23.561 23.860 1.00 50.06 87 HIS A C 1
ATOM 717 O O . HIS A 1 87 ? -11.820 -23.042 24.777 1.00 50.06 87 HIS A O 1
ATOM 723 N N . LYS A 1 88 ? -12.427 -23.058 22.614 1.00 46.44 88 LYS A N 1
ATOM 724 C CA . LYS A 1 88 ? -11.659 -21.872 22.181 1.00 46.44 88 LYS A CA 1
ATOM 725 C C . LYS A 1 88 ? -12.454 -21.013 21.196 1.00 46.44 88 LYS A C 1
ATOM 727 O O . LYS A 1 88 ? -13.125 -21.568 20.335 1.00 46.44 88 LYS A O 1
ATOM 732 N N . ALA A 1 89 ? -12.358 -19.686 21.294 1.00 45.78 89 ALA A N 1
ATOM 733 C CA . ALA A 1 89 ? -13.206 -18.764 20.536 1.00 45.78 89 ALA A CA 1
ATOM 734 C C . ALA A 1 89 ? -13.042 -18.925 19.017 1.00 45.78 89 ALA A C 1
ATOM 736 O O . ALA A 1 89 ? -11.926 -19.031 18.510 1.00 45.78 89 ALA A O 1
ATOM 737 N N . LEU A 1 90 ? -14.169 -18.907 18.302 1.00 44.78 90 LEU A N 1
ATOM 738 C CA . LEU A 1 90 ? -14.233 -18.862 16.843 1.00 44.78 90 LEU A CA 1
ATOM 739 C C . LEU A 1 90 ? -14.741 -17.483 16.405 1.00 44.78 90 LEU A C 1
ATOM 741 O O . LEU A 1 90 ? -15.609 -16.893 17.044 1.00 44.78 90 LEU A O 1
ATOM 745 N N . TYR A 1 91 ? -14.183 -16.969 15.313 1.00 38.28 91 TYR A N 1
ATOM 746 C CA . TYR A 1 91 ? -14.522 -15.665 14.743 1.00 38.28 91 TYR A CA 1
ATOM 747 C C . TYR A 1 91 ? -16.014 -15.565 14.351 1.00 38.28 91 TYR A C 1
ATOM 749 O O . TYR A 1 91 ? -16.520 -16.455 13.669 1.00 38.28 91 TYR A O 1
ATOM 757 N N . GLY A 1 92 ? -16.692 -14.456 14.696 1.00 36.78 92 GLY A N 1
ATOM 758 C CA . GLY A 1 92 ? -17.975 -14.061 14.076 1.00 36.78 92 GLY A CA 1
ATOM 759 C C . GLY A 1 92 ? -19.272 -14.216 14.889 1.00 36.78 92 GLY A C 1
ATOM 760 O O . GLY A 1 92 ? -20.330 -14.404 14.287 1.00 36.78 92 GLY A O 1
ATOM 761 N N . LEU A 1 93 ? -19.248 -14.124 16.224 1.00 36.09 93 LEU A N 1
ATOM 762 C CA . LEU A 1 93 ? -20.485 -14.134 17.022 1.00 36.09 93 LEU A CA 1
ATOM 763 C C . LEU A 1 93 ? -21.285 -12.824 16.870 1.00 36.09 93 LEU A C 1
ATOM 765 O O . LEU A 1 93 ? -20.743 -11.722 16.906 1.00 36.09 93 LEU A O 1
ATOM 769 N N . LYS A 1 94 ? -22.601 -12.966 16.680 1.00 38.66 94 LYS A N 1
ATOM 770 C CA . LYS A 1 94 ? -23.562 -11.886 16.419 1.00 38.66 94 LYS A CA 1
ATOM 771 C C . LYS A 1 94 ? -24.120 -11.378 17.757 1.00 38.66 94 LYS A C 1
ATOM 773 O O . LYS A 1 94 ? -25.052 -11.978 18.283 1.00 38.66 94 LYS A O 1
ATOM 778 N N . GLN A 1 95 ? -23.578 -10.297 18.318 1.00 36.19 95 GLN A N 1
ATOM 779 C CA . GLN A 1 95 ? -24.151 -9.665 19.517 1.00 36.19 95 GLN A CA 1
ATOM 780 C C . GLN A 1 95 ? -24.398 -8.161 19.301 1.00 36.19 95 GLN A C 1
ATOM 782 O O . GLN A 1 95 ? -23.470 -7.391 19.108 1.00 36.19 95 GLN A O 1
ATOM 787 N N . HIS A 1 96 ? -25.694 -7.816 19.322 1.00 36.50 96 HIS A N 1
ATOM 788 C CA . HIS A 1 96 ? -26.370 -6.519 19.515 1.00 36.50 96 HIS A CA 1
ATOM 789 C C . HIS A 1 96 ? -25.959 -5.276 18.688 1.00 36.50 96 HIS A C 1
ATOM 791 O O . HIS A 1 96 ? -24.843 -4.779 18.723 1.00 36.50 96 HIS A O 1
ATOM 797 N N . ALA A 1 97 ? -26.958 -4.703 18.002 1.00 49.72 97 ALA A N 1
ATOM 798 C CA . ALA A 1 97 ? -26.868 -3.682 16.950 1.00 49.72 97 ALA A CA 1
ATOM 799 C C . ALA A 1 97 ? -26.417 -2.258 17.363 1.00 49.72 97 ALA A C 1
ATOM 801 O O . ALA A 1 97 ? -26.469 -1.352 16.532 1.00 49.72 97 ALA A O 1
ATOM 802 N N . SER A 1 98 ? -25.987 -2.032 18.606 1.00 68.81 98 SER A N 1
ATOM 803 C CA . SER A 1 98 ? -25.655 -0.685 19.110 1.00 68.81 98 SER A CA 1
ATOM 804 C C . SER A 1 98 ? -24.162 -0.364 19.043 1.00 68.81 98 SER A C 1
ATOM 806 O O . SER A 1 98 ? -23.786 0.797 18.882 1.00 68.81 98 SER A O 1
ATOM 808 N N . TYR A 1 99 ? -23.308 -1.383 19.148 1.00 76.50 99 TYR A N 1
ATOM 809 C CA . TYR A 1 99 ? -21.860 -1.224 19.230 1.00 76.50 99 TYR A CA 1
ATOM 810 C C . TYR A 1 99 ? -21.185 -1.932 18.059 1.00 76.50 99 TYR A C 1
ATOM 812 O O . TYR A 1 99 ? -21.422 -3.108 17.799 1.00 76.50 99 TYR A O 1
ATOM 820 N N . VAL A 1 100 ? -20.345 -1.199 17.337 1.00 82.94 100 VAL A N 1
ATOM 821 C CA . VAL A 1 100 ? -19.597 -1.687 16.181 1.00 82.94 100 VAL A CA 1
ATOM 822 C C . VAL A 1 100 ? -18.120 -1.494 16.467 1.00 82.94 100 VAL A C 1
ATOM 824 O O . VAL A 1 100 ? -17.675 -0.369 16.693 1.00 82.94 100 VAL A O 1
ATOM 827 N N . ILE A 1 101 ? -17.368 -2.592 16.412 1.00 83.06 101 ILE A N 1
ATOM 828 C CA . ILE A 1 101 ? -15.906 -2.597 16.425 1.00 83.06 101 ILE A CA 1
ATOM 829 C C . ILE A 1 101 ? -15.429 -3.180 15.098 1.00 83.06 101 ILE A C 1
ATOM 831 O O . ILE A 1 101 ? -15.836 -4.274 14.706 1.00 83.06 101 ILE A O 1
ATOM 835 N N . PHE A 1 102 ? -14.540 -2.461 14.421 1.00 87.25 102 PHE A N 1
ATOM 836 C CA . PHE A 1 102 ? -13.708 -3.011 13.363 1.00 87.25 102 PHE A CA 1
ATOM 837 C C . PHE A 1 102 ? -12.349 -3.382 13.945 1.00 87.25 102 PHE A C 1
ATOM 839 O O . PHE A 1 102 ? -11.668 -2.554 14.551 1.00 87.25 102 PHE A O 1
ATOM 846 N N . LEU A 1 103 ? -11.970 -4.638 13.732 1.00 85.62 103 LEU A N 1
ATOM 847 C CA . LEU A 1 103 ? -10.704 -5.219 14.151 1.00 85.62 103 LEU A CA 1
ATOM 848 C C . LEU A 1 103 ? -9.966 -5.697 12.897 1.00 85.62 103 LEU A C 1
ATOM 850 O O . LEU A 1 103 ? -10.342 -6.703 12.293 1.00 85.62 103 LEU A O 1
ATOM 854 N N . LEU A 1 104 ? -8.938 -4.958 12.490 1.00 85.50 104 LEU A N 1
ATOM 855 C CA . LEU A 1 104 ? -8.009 -5.366 11.443 1.00 85.50 104 LEU A CA 1
ATOM 856 C C . LEU A 1 104 ? -6.883 -6.162 12.095 1.00 85.50 104 LEU A C 1
ATOM 858 O O . LEU A 1 104 ? -6.075 -5.587 12.818 1.00 85.50 104 LEU A O 1
ATOM 862 N N . LEU A 1 105 ? -6.841 -7.469 11.840 1.00 80.75 105 LEU A N 1
ATOM 863 C CA . LEU A 1 105 ? -5.760 -8.341 12.293 1.00 80.75 105 LEU A CA 1
ATOM 864 C C . LEU A 1 105 ? -4.805 -8.659 11.149 1.00 80.75 105 LEU A C 1
ATOM 866 O O . LEU A 1 105 ? -5.240 -9.132 10.095 1.00 80.75 105 LEU A O 1
ATOM 870 N N . TYR A 1 106 ? -3.510 -8.495 11.393 1.00 79.19 106 TYR A N 1
ATOM 871 C CA . TYR A 1 106 ? -2.465 -9.055 10.554 1.00 79.19 106 TYR A CA 1
ATOM 872 C C . TYR A 1 106 ? -1.311 -9.578 11.399 1.00 79.19 106 TYR A C 1
ATOM 874 O O . TYR A 1 106 ? -0.441 -8.823 11.821 1.00 79.19 106 TYR A O 1
ATOM 882 N N . VAL A 1 107 ? -1.280 -10.897 11.589 1.00 78.25 107 VAL A N 1
ATOM 883 C CA . VAL A 1 107 ? -0.290 -11.559 12.448 1.00 78.25 107 VAL A CA 1
ATOM 884 C C . VAL A 1 107 ? -0.309 -10.906 13.837 1.00 78.25 107 VAL A C 1
ATOM 886 O O . VAL A 1 107 ? -1.317 -11.039 14.529 1.00 78.25 107 VAL A O 1
ATOM 889 N N . ASP A 1 108 ? 0.742 -10.179 14.204 1.00 79.25 108 ASP A N 1
ATOM 890 C CA . ASP A 1 108 ? 0.886 -9.528 15.503 1.00 79.25 108 ASP A CA 1
ATOM 891 C C . ASP A 1 108 ? 0.378 -8.072 15.484 1.00 79.25 108 ASP A C 1
ATOM 893 O O . ASP A 1 108 ? 0.044 -7.528 16.534 1.00 79.25 108 ASP A O 1
ATOM 897 N N . ASP A 1 109 ? 0.237 -7.464 14.297 1.00 82.12 109 ASP A N 1
ATOM 898 C CA . ASP A 1 109 ? -0.226 -6.089 14.117 1.00 82.12 109 ASP A CA 1
ATOM 899 C C . ASP A 1 109 ? -1.754 -6.011 14.101 1.00 82.12 109 ASP A C 1
ATOM 901 O O . ASP A 1 109 ? -2.437 -6.624 13.269 1.00 82.12 109 ASP A O 1
ATOM 905 N N . ILE A 1 110 ? -2.303 -5.173 14.975 1.00 86.25 110 ILE A N 1
ATOM 906 C CA . ILE A 1 110 ? -3.741 -4.986 15.105 1.00 86.25 110 ILE A CA 1
ATOM 907 C C . ILE A 1 110 ? -4.106 -3.517 15.024 1.00 86.25 110 ILE A C 1
ATOM 909 O O . ILE A 1 110 ? -3.540 -2.687 15.730 1.00 86.25 110 ILE A O 1
ATOM 913 N N . VAL A 1 111 ? -5.136 -3.209 14.238 1.00 89.44 111 VAL A N 1
ATOM 914 C CA . VAL A 1 111 ? -5.796 -1.900 14.256 1.00 89.44 111 VAL A CA 1
ATOM 915 C C . VAL A 1 111 ? -7.246 -2.064 14.682 1.00 89.44 111 VAL A C 1
ATOM 917 O O . VAL A 1 111 ? -7.990 -2.874 14.131 1.00 89.44 111 VAL A O 1
ATOM 920 N N . VAL A 1 112 ? -7.651 -1.268 15.666 1.00 89.88 112 VAL A N 1
ATOM 921 C CA . VAL A 1 112 ? -8.986 -1.274 16.263 1.00 89.88 112 VAL A CA 1
ATOM 922 C C . VAL A 1 112 ? -9.621 0.102 16.108 1.00 89.88 112 VAL A C 1
ATOM 924 O O . VAL A 1 112 ? -8.994 1.129 16.374 1.00 89.88 112 VAL A O 1
ATOM 927 N N . THR A 1 113 ? -10.888 0.120 15.704 1.00 91.31 113 THR A N 1
ATOM 928 C CA . THR A 1 113 ? -11.729 1.321 15.676 1.00 91.31 113 THR A CA 1
ATOM 929 C C . THR A 1 113 ? -13.186 0.951 15.929 1.00 91.31 113 THR A C 1
ATOM 931 O O . THR A 1 113 ? -13.577 -0.198 15.728 1.00 91.31 113 THR A O 1
ATOM 934 N N . GLY A 1 114 ? -14.008 1.891 16.386 1.00 89.12 114 GLY A N 1
ATOM 935 C CA . GLY A 1 114 ? -15.407 1.610 16.689 1.00 89.12 114 GLY A CA 1
ATOM 936 C C . GLY A 1 114 ? -16.226 2.850 17.011 1.00 89.12 114 GLY A C 1
ATOM 937 O O . GLY A 1 114 ? -15.686 3.943 17.169 1.00 89.12 114 GLY A O 1
ATOM 938 N N . ASN A 1 115 ? -17.543 2.664 17.100 1.00 89.38 115 ASN A N 1
ATOM 939 C CA . ASN A 1 115 ? -18.508 3.757 17.238 1.00 89.38 115 ASN A CA 1
ATOM 940 C C . ASN A 1 115 ? -18.701 4.294 18.665 1.00 89.38 115 ASN A C 1
ATOM 942 O O . ASN A 1 115 ? -19.254 5.379 18.816 1.00 89.38 115 ASN A O 1
ATOM 946 N N . ASP A 1 116 ? -18.264 3.563 19.691 1.00 87.50 116 ASP A N 1
ATOM 947 C CA . ASP A 1 116 ? -18.303 3.993 21.091 1.00 87.50 116 ASP A CA 1
ATOM 948 C C . ASP A 1 116 ? -16.924 3.786 21.728 1.00 87.50 116 ASP A C 1
ATOM 950 O O . ASP A 1 116 ? -16.402 2.670 21.787 1.00 87.50 116 ASP A O 1
ATOM 954 N N . SER A 1 117 ? -16.320 4.876 22.201 1.00 88.62 117 SER A N 1
ATOM 955 C CA . SER A 1 117 ? -14.963 4.875 22.750 1.00 88.62 117 SER A CA 1
ATOM 956 C C . SER A 1 117 ? -14.847 4.146 24.089 1.00 88.62 117 SER A C 1
ATOM 958 O O . SER A 1 117 ? -13.795 3.573 24.373 1.00 88.62 117 SER A O 1
ATOM 960 N N . ARG A 1 118 ? -15.908 4.131 24.907 1.00 87.81 118 ARG A N 1
ATOM 961 C CA . ARG A 1 118 ? -15.918 3.433 26.201 1.00 87.81 118 ARG A CA 1
ATOM 962 C C . ARG A 1 118 ? -15.989 1.933 25.982 1.00 87.81 118 ARG A C 1
ATOM 964 O O . ARG A 1 118 ? -15.206 1.202 26.580 1.00 87.81 118 ARG A O 1
ATOM 971 N N . PHE A 1 119 ? -16.867 1.492 25.082 1.00 84.38 119 PHE A N 1
ATOM 972 C CA . PHE A 1 119 ? -16.951 0.090 24.689 1.00 84.38 119 PHE A CA 1
ATOM 973 C C . PHE A 1 119 ? -15.647 -0.385 24.041 1.00 84.38 119 PHE A C 1
ATOM 975 O O . PHE A 1 119 ? -15.153 -1.456 24.381 1.00 84.38 119 PHE A O 1
ATOM 982 N N . LEU A 1 120 ? -15.035 0.438 23.180 1.00 84.19 120 LEU A N 1
ATOM 983 C CA . LEU A 1 120 ? -13.728 0.142 22.590 1.00 84.19 120 LEU A CA 1
ATOM 984 C C . LEU A 1 120 ? -12.655 -0.051 23.668 1.00 84.19 120 LEU A C 1
ATOM 986 O O . LEU A 1 120 ? -11.900 -1.017 23.624 1.00 84.19 120 LEU A O 1
ATOM 990 N N . HIS A 1 121 ? -12.607 0.850 24.653 1.00 85.88 121 HIS A N 1
ATOM 991 C CA . HIS A 1 1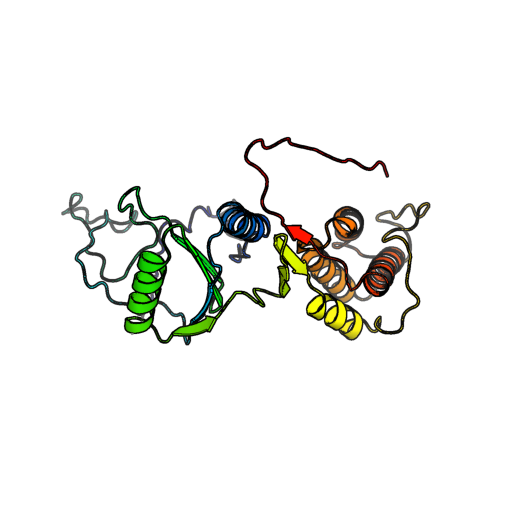21 ? -11.657 0.763 25.756 1.00 85.88 121 HIS A CA 1
ATOM 992 C C . HIS A 1 121 ? -11.896 -0.477 26.624 1.00 85.88 121 HIS A C 1
ATOM 994 O O . HIS A 1 121 ? -10.944 -1.177 26.953 1.00 85.88 121 HIS A O 1
ATOM 1000 N N . GLN A 1 122 ? -13.153 -0.797 26.942 1.00 83.25 122 GLN A N 1
ATOM 1001 C CA . GLN A 1 122 ? -13.499 -2.018 27.668 1.00 83.25 122 GLN A CA 1
ATOM 1002 C C . GLN A 1 122 ? -13.073 -3.267 26.888 1.00 83.25 122 GLN A C 1
ATOM 1004 O O . GLN A 1 122 ? -12.436 -4.146 27.460 1.00 83.25 122 GLN A O 1
ATOM 1009 N N . PHE A 1 123 ? -13.353 -3.312 25.583 1.00 82.38 123 PHE A N 1
ATOM 1010 C CA . PHE A 1 123 ? -12.937 -4.397 24.699 1.00 82.38 123 PHE A CA 1
ATOM 1011 C C . PHE A 1 123 ? -11.414 -4.586 24.712 1.00 82.38 123 PHE A C 1
ATOM 1013 O O . PHE A 1 123 ? -10.946 -5.702 24.922 1.00 82.38 123 PHE A O 1
ATOM 1020 N N . ILE A 1 124 ? -10.642 -3.505 24.553 1.00 81.62 124 ILE A N 1
ATOM 1021 C CA . ILE A 1 124 ? -9.171 -3.534 24.592 1.00 81.62 124 ILE A CA 1
ATOM 1022 C C . ILE A 1 124 ? -8.667 -4.029 25.952 1.00 81.62 124 ILE A C 1
ATOM 1024 O O . ILE A 1 124 ? -7.784 -4.881 25.998 1.00 81.62 124 ILE A O 1
ATOM 1028 N N . THR A 1 125 ? -9.239 -3.540 27.054 1.00 83.50 125 THR A N 1
ATOM 1029 C CA . THR A 1 125 ? -8.861 -3.964 28.409 1.00 83.50 125 THR A CA 1
ATOM 1030 C C . THR A 1 125 ? -9.138 -5.450 28.623 1.00 83.50 125 THR A C 1
ATOM 1032 O O . THR A 1 125 ? -8.272 -6.166 29.115 1.00 83.50 125 THR A O 1
ATOM 1035 N N . THR A 1 126 ? -10.302 -5.951 28.201 1.00 80.62 126 THR A N 1
ATOM 1036 C CA . THR A 1 126 ? -10.617 -7.386 28.262 1.00 80.62 126 THR A CA 1
ATOM 1037 C C . THR A 1 126 ? -9.651 -8.211 27.410 1.00 80.62 126 THR A C 1
ATOM 1039 O O . THR A 1 126 ? -9.185 -9.259 27.854 1.00 80.62 126 THR A O 1
ATOM 1042 N N . LEU A 1 127 ? -9.296 -7.723 26.218 1.00 79.19 127 LEU A N 1
ATOM 1043 C CA . LEU A 1 127 ? -8.304 -8.355 25.349 1.00 79.19 127 LEU A CA 1
ATOM 1044 C C . LEU A 1 127 ? -6.926 -8.415 26.037 1.00 79.19 127 LEU A C 1
ATOM 1046 O O . LEU A 1 127 ? -6.279 -9.457 26.012 1.00 79.19 127 LEU A O 1
ATOM 1050 N N . GLY A 1 128 ? -6.509 -7.337 26.707 1.00 79.38 128 GLY A N 1
ATOM 1051 C CA . GLY A 1 128 ? -5.229 -7.245 27.422 1.00 79.38 128 GLY A CA 1
ATOM 1052 C C . GLY A 1 128 ? -5.150 -8.080 28.705 1.00 79.38 128 GLY A C 1
ATOM 1053 O O . GLY A 1 128 ? -4.057 -8.391 29.165 1.00 79.38 128 GLY A O 1
ATOM 1054 N N . LEU A 1 129 ? -6.288 -8.484 29.281 1.00 80.56 129 LEU A N 1
ATOM 1055 C CA . LEU A 1 129 ? -6.320 -9.475 30.366 1.00 80.56 129 LEU A CA 1
ATOM 1056 C C . LEU A 1 129 ? -6.119 -10.904 29.843 1.00 80.56 129 LEU A C 1
ATOM 1058 O O . LEU A 1 129 ? -5.614 -11.769 30.556 1.00 80.56 129 LEU A O 1
ATOM 1062 N N . ALA A 1 130 ? -6.559 -11.157 28.612 1.00 78.06 130 ALA A N 1
ATOM 1063 C CA . ALA A 1 130 ? -6.521 -12.461 27.964 1.00 78.06 130 ALA A CA 1
ATOM 1064 C C . ALA A 1 130 ? -5.197 -12.739 27.235 1.00 78.06 130 ALA A C 1
ATOM 1066 O O . ALA A 1 130 ? -4.778 -13.895 27.132 1.00 78.06 130 ALA A O 1
ATOM 1067 N N . PHE A 1 131 ? -4.563 -11.691 26.714 1.00 77.50 131 PHE A N 1
ATOM 1068 C CA . PHE A 1 131 ? -3.392 -11.762 25.852 1.00 77.50 131 PHE A CA 1
ATOM 1069 C C . PHE A 1 131 ? -2.345 -10.728 26.275 1.00 77.50 131 PHE A C 1
ATOM 1071 O O . PHE A 1 131 ? -2.688 -9.648 26.748 1.00 77.50 131 PHE A O 1
ATOM 1078 N N . ASP A 1 132 ? -1.064 -11.041 26.062 1.00 81.06 132 ASP A N 1
ATOM 1079 C CA . ASP A 1 132 ? 0.024 -10.076 26.252 1.00 81.06 132 ASP A CA 1
ATOM 1080 C C . ASP A 1 132 ? 0.021 -9.080 25.083 1.00 81.06 132 ASP A C 1
ATOM 1082 O O . ASP A 1 132 ? 0.536 -9.357 23.994 1.00 81.06 132 ASP A O 1
ATOM 1086 N N . ILE A 1 133 ? -0.646 -7.947 25.304 1.00 82.00 133 ILE A N 1
ATOM 1087 C CA . ILE A 1 133 ? -0.860 -6.902 24.306 1.00 82.00 133 ILE A CA 1
ATOM 1088 C C . ILE A 1 133 ? -0.076 -5.663 24.690 1.00 82.00 133 ILE A C 1
ATOM 1090 O O . ILE A 1 133 ? -0.195 -5.135 25.797 1.00 82.00 133 ILE A O 1
ATOM 1094 N N . LYS A 1 134 ? 0.656 -5.132 23.717 1.00 87.62 134 LYS A N 1
ATOM 1095 C CA . LYS A 1 134 ? 1.273 -3.820 23.807 1.00 87.62 134 LYS A CA 1
ATOM 1096 C C . LYS A 1 134 ? 0.423 -2.798 23.057 1.00 87.62 134 LYS A C 1
ATOM 1098 O O . LYS A 1 134 ? 0.243 -2.891 21.847 1.00 87.62 134 LYS A O 1
ATOM 1103 N N . ASP A 1 135 ? -0.069 -1.798 23.779 1.00 88.06 135 ASP A N 1
ATOM 1104 C CA . ASP A 1 135 ? -0.715 -0.629 23.181 1.00 88.06 135 ASP A CA 1
ATOM 1105 C C . ASP A 1 135 ? 0.342 0.253 22.508 1.00 88.06 135 ASP A C 1
ATOM 1107 O O . ASP A 1 135 ? 1.282 0.725 23.155 1.00 88.06 135 ASP A O 1
ATOM 1111 N N . LEU A 1 136 ? 0.207 0.442 21.196 1.00 89.88 136 LEU A N 1
ATOM 1112 C CA . LEU A 1 136 ? 1.082 1.301 20.399 1.00 89.88 136 LEU A CA 1
ATOM 1113 C C . LEU A 1 136 ? 0.514 2.722 20.256 1.00 89.88 136 LEU A C 1
ATOM 1115 O O . LEU A 1 136 ? 1.159 3.586 19.664 1.00 89.88 136 LEU A O 1
ATOM 1119 N N . GLY A 1 137 ? -0.657 2.985 20.840 1.00 91.12 137 GLY A N 1
ATOM 1120 C CA . GLY A 1 137 ? -1.315 4.280 20.829 1.00 91.12 137 GLY A CA 1
ATOM 1121 C C . GLY A 1 137 ? -2.088 4.536 19.531 1.00 91.12 137 GLY A C 1
ATOM 1122 O O . GLY A 1 137 ? -2.678 3.613 18.957 1.00 91.12 137 GLY A O 1
ATOM 1123 N N . PRO A 1 138 ? -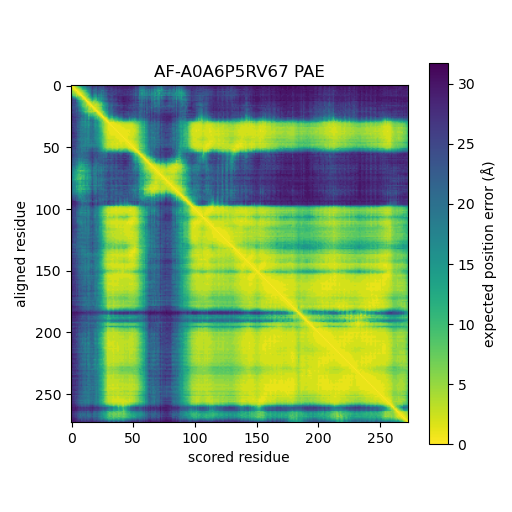2.178 5.805 19.091 1.00 92.38 138 PRO A N 1
ATOM 1124 C CA . PRO A 1 138 ? -2.769 6.152 17.804 1.00 92.38 138 PRO A CA 1
ATOM 1125 C C . PRO A 1 138 ? -2.065 5.447 16.640 1.00 92.38 138 PRO A C 1
ATOM 1127 O O . PRO A 1 138 ? -0.855 5.229 16.663 1.00 92.38 138 PRO A O 1
ATOM 1130 N N . LEU A 1 139 ? -2.830 5.113 15.601 1.00 93.62 139 LEU A N 1
ATOM 1131 C CA . LEU A 1 139 ? -2.283 4.492 14.399 1.00 93.62 139 LEU A CA 1
ATOM 1132 C C . LEU A 1 139 ? -1.284 5.425 13.693 1.00 93.62 139 LEU A C 1
ATOM 1134 O O . LEU A 1 139 ? -1.674 6.462 13.157 1.00 93.62 139 LEU A O 1
ATOM 1138 N N . HIS A 1 140 ? -0.020 5.002 13.634 1.00 92.94 140 HIS A N 1
ATOM 1139 C CA . HIS A 1 140 ? 1.050 5.710 12.920 1.00 92.94 140 HIS A CA 1
ATOM 1140 C C . HIS A 1 140 ? 1.725 4.867 11.834 1.00 92.94 140 HIS A C 1
ATOM 1142 O O . HIS A 1 140 ? 2.203 5.414 10.838 1.00 92.94 140 HIS A O 1
ATOM 1148 N N . PHE A 1 141 ? 1.776 3.541 11.996 1.00 90.88 141 PHE A N 1
ATOM 1149 C CA . PHE A 1 141 ? 2.398 2.650 11.022 1.00 90.88 141 PHE A CA 1
ATOM 1150 C C . PHE A 1 141 ? 1.726 1.280 11.016 1.00 90.88 141 PHE A C 1
ATOM 1152 O O . PHE A 1 141 ? 1.715 0.618 12.041 1.00 90.88 141 PHE A O 1
ATOM 1159 N N . PHE A 1 142 ? 1.222 0.811 9.878 1.00 88.56 142 PHE A N 1
ATOM 1160 C CA . PHE A 1 142 ? 0.597 -0.511 9.775 1.00 88.56 142 PHE A CA 1
ATOM 1161 C C . PHE A 1 142 ? 0.931 -1.149 8.435 1.00 88.56 142 PHE A C 1
ATOM 1163 O O . PHE A 1 142 ? 0.630 -0.578 7.391 1.00 88.56 142 PHE A O 1
ATOM 1170 N N . LEU A 1 143 ? 1.566 -2.325 8.460 1.00 84.75 143 LEU A N 1
ATOM 1171 C CA . LEU A 1 143 ? 1.921 -3.090 7.258 1.00 84.75 143 LEU A CA 1
ATOM 1172 C C . LEU A 1 143 ? 2.624 -2.238 6.199 1.00 84.75 143 LEU A C 1
ATOM 1174 O O . LEU A 1 143 ? 2.137 -2.100 5.085 1.00 84.75 143 LEU A O 1
ATOM 1178 N N . GLY A 1 144 ? 3.730 -1.583 6.553 1.00 85.62 144 GLY A N 1
ATOM 1179 C CA . GLY A 1 144 ? 4.474 -0.757 5.595 1.00 85.62 144 GLY A CA 1
ATOM 1180 C C . GLY A 1 144 ? 3.830 0.593 5.253 1.00 85.62 144 GLY A C 1
ATOM 1181 O O . GLY A 1 144 ? 4.485 1.408 4.602 1.00 85.62 144 GLY A O 1
ATOM 1182 N N . LEU A 1 145 ? 2.594 0.848 5.694 1.00 91.56 145 LEU A N 1
ATOM 1183 C CA . LEU A 1 145 ? 1.882 2.107 5.500 1.00 91.56 145 LEU A CA 1
ATOM 1184 C C . LEU A 1 145 ? 2.165 3.045 6.670 1.00 91.56 145 LEU A C 1
ATOM 1186 O O . LEU A 1 145 ? 1.970 2.682 7.826 1.00 91.56 145 LEU A O 1
ATOM 1190 N N . GLN A 1 146 ? 2.585 4.265 6.369 1.00 94.81 146 GLN A N 1
ATOM 1191 C CA . GLN A 1 146 ? 2.693 5.365 7.319 1.00 94.81 146 GLN A CA 1
ATOM 1192 C C . GLN A 1 146 ? 1.382 6.140 7.318 1.00 94.81 146 GLN A C 1
ATOM 1194 O O . GLN A 1 146 ? 0.906 6.542 6.259 1.00 94.81 146 GLN A O 1
ATOM 1199 N N . VAL A 1 147 ? 0.810 6.350 8.500 1.00 94.62 147 VAL A N 1
ATOM 1200 C CA . VAL A 1 147 ? -0.448 7.072 8.686 1.00 94.62 147 VAL A CA 1
ATOM 1201 C C . VAL A 1 147 ? -0.168 8.332 9.492 1.00 94.62 147 VAL A C 1
ATOM 1203 O O . VAL A 1 147 ? 0.292 8.281 10.632 1.00 94.62 147 VAL A O 1
ATOM 1206 N N . THR A 1 148 ? -0.462 9.475 8.886 1.00 94.19 148 THR A N 1
ATOM 1207 C CA . THR A 1 148 ? -0.303 10.790 9.499 1.00 94.19 148 THR A CA 1
ATOM 1208 C C . THR A 1 148 ? -1.666 11.448 9.617 1.00 94.19 148 THR A C 1
ATOM 1210 O O . THR A 1 148 ? -2.307 11.743 8.608 1.00 94.19 148 THR A O 1
ATOM 1213 N N . THR A 1 149 ? -2.100 11.716 10.844 1.00 91.81 149 THR A N 1
ATOM 1214 C CA . THR A 1 149 ? -3.318 12.490 11.099 1.00 91.81 149 THR A CA 1
ATOM 1215 C C . THR A 1 149 ? -3.087 13.962 10.776 1.00 91.81 149 THR A C 1
ATOM 1217 O O . THR A 1 149 ? -2.122 14.563 11.245 1.00 91.81 149 THR A O 1
ATOM 1220 N N . LYS A 1 150 ? -3.979 14.541 9.973 1.00 90.50 150 LYS A N 1
ATOM 1221 C CA . LYS A 1 150 ? -4.047 15.968 9.643 1.00 90.50 150 LYS A CA 1
ATOM 1222 C C . LYS A 1 150 ? -5.349 16.557 10.192 1.00 90.50 150 LYS A C 1
ATOM 1224 O O . LYS A 1 150 ? -6.245 15.826 10.605 1.00 90.50 150 LYS A O 1
ATOM 1229 N N . SER A 1 151 ? -5.464 17.884 10.202 1.00 88.25 151 SER A N 1
ATOM 1230 C CA . SER A 1 151 ? -6.688 18.571 10.639 1.00 88.25 151 SER A CA 1
ATOM 1231 C C . SER A 1 151 ? -7.902 18.258 9.756 1.00 88.25 151 SER A C 1
ATOM 1233 O O . SER A 1 151 ? -9.031 18.337 10.228 1.00 88.25 151 SER A O 1
ATOM 1235 N N . ASP A 1 152 ? -7.673 17.895 8.495 1.00 88.00 152 ASP A N 1
ATOM 1236 C CA . ASP A 1 152 ? -8.682 17.630 7.469 1.00 88.00 152 ASP A CA 1
ATOM 1237 C C . ASP A 1 152 ? -8.850 16.138 7.128 1.00 88.00 152 ASP A C 1
ATOM 1239 O O . ASP A 1 152 ? -9.616 15.800 6.224 1.00 88.00 152 ASP A O 1
ATOM 1243 N N . GLY A 1 153 ? -8.171 15.231 7.843 1.00 91.56 153 GLY A N 1
ATOM 1244 C CA . GLY A 1 153 ? -8.272 13.791 7.599 1.00 91.56 153 GLY A CA 1
ATOM 1245 C C . GLY A 1 153 ? -7.002 13.004 7.918 1.00 91.56 153 GLY A C 1
ATOM 1246 O O . GLY A 1 153 ? -6.245 13.348 8.822 1.00 91.56 153 GLY A O 1
ATOM 1247 N N . LEU A 1 154 ? -6.758 11.923 7.176 1.00 93.94 154 LEU A N 1
ATOM 1248 C CA . LEU A 1 154 ? -5.522 11.140 7.247 1.00 93.94 154 LEU A CA 1
ATOM 1249 C C . LEU A 1 154 ? -4.741 11.251 5.947 1.00 93.94 154 LEU A C 1
ATOM 1251 O O . LEU A 1 154 ? -5.306 11.241 4.859 1.00 93.94 154 LEU A O 1
ATOM 1255 N N . HIS A 1 155 ? -3.423 11.264 6.062 1.00 95.00 155 HIS A N 1
ATOM 1256 C CA . HIS A 1 155 ? -2.519 11.053 4.948 1.00 95.00 155 HIS A CA 1
ATOM 1257 C C . HIS A 1 155 ? -1.810 9.709 5.118 1.00 95.00 155 HIS A C 1
ATOM 1259 O O . HIS A 1 155 ? -1.173 9.470 6.142 1.00 95.00 155 HIS A O 1
ATOM 1265 N N . ILE A 1 156 ? -1.940 8.839 4.122 1.00 95.25 156 ILE A N 1
ATOM 1266 C CA . ILE A 1 156 ? -1.374 7.494 4.087 1.00 95.25 156 ILE A CA 1
ATOM 1267 C C . ILE A 1 156 ? -0.279 7.467 3.025 1.00 95.25 156 ILE A C 1
ATOM 1269 O O . ILE A 1 156 ? -0.543 7.737 1.853 1.00 95.25 156 ILE A O 1
ATOM 1273 N N . SER A 1 157 ? 0.941 7.114 3.408 1.00 96.06 157 SER A N 1
ATOM 1274 C CA . SER A 1 157 ? 2.073 7.029 2.484 1.00 96.06 157 SER A CA 1
ATOM 1275 C C . SER A 1 157 ? 2.918 5.784 2.728 1.00 96.06 157 SER A C 1
ATOM 1277 O O . SER A 1 157 ? 2.771 5.084 3.727 1.00 96.06 157 SER A O 1
ATOM 1279 N N . GLN A 1 158 ? 3.822 5.499 1.797 1.00 95.75 158 GLN A N 1
ATOM 1280 C CA . GLN A 1 158 ? 4.800 4.413 1.887 1.00 95.75 158 GLN A CA 1
ATOM 1281 C C . GLN A 1 158 ? 6.228 4.967 1.778 1.00 95.75 158 GLN A C 1
ATOM 1283 O O . GLN A 1 158 ? 7.096 4.333 1.184 1.00 95.75 158 GLN A O 1
ATOM 1288 N N . LEU A 1 159 ? 6.488 6.160 2.328 1.00 95.94 159 LEU A N 1
ATOM 1289 C CA . LEU A 1 159 ? 7.757 6.884 2.166 1.00 95.94 159 LEU A CA 1
ATOM 1290 C C . LEU A 1 159 ? 8.974 6.032 2.565 1.00 95.94 159 LEU A C 1
ATOM 1292 O O . LEU A 1 159 ? 9.920 5.905 1.785 1.00 95.94 159 LEU A O 1
ATOM 1296 N N . LYS A 1 160 ? 8.947 5.411 3.752 1.00 94.69 160 LYS A N 1
ATOM 1297 C CA . LYS A 1 160 ? 10.036 4.538 4.222 1.00 94.69 160 LYS A CA 1
ATOM 1298 C C . LYS A 1 160 ? 10.238 3.351 3.279 1.00 94.69 160 LYS A C 1
ATOM 1300 O O . LYS A 1 160 ? 11.365 3.070 2.882 1.00 94.69 160 LYS A O 1
ATOM 1305 N N . TYR A 1 161 ? 9.147 2.702 2.875 1.00 95.31 161 TYR A N 1
ATOM 1306 C CA . TYR A 1 161 ? 9.191 1.565 1.958 1.00 95.31 161 TYR A CA 1
ATOM 1307 C C . TYR A 1 161 ? 9.752 1.959 0.583 1.00 95.31 161 TYR A C 1
ATOM 1309 O O . TYR A 1 161 ? 10.633 1.280 0.065 1.00 95.31 161 TYR A O 1
ATOM 1317 N N . ALA A 1 162 ? 9.308 3.083 0.016 1.00 96.94 162 ALA A N 1
ATOM 1318 C CA . ALA A 1 162 ? 9.804 3.610 -1.252 1.00 96.94 162 ALA A CA 1
ATOM 1319 C C . ALA A 1 162 ? 11.299 3.954 -1.177 1.00 96.94 162 ALA A C 1
ATOM 1321 O O . ALA A 1 162 ? 12.062 3.630 -2.087 1.00 96.94 162 ALA A O 1
ATOM 1322 N N . HIS A 1 163 ? 11.745 4.560 -0.075 1.00 96.88 163 HIS A N 1
ATOM 1323 C CA . HIS A 1 163 ? 13.157 4.846 0.149 1.00 96.88 163 HIS A CA 1
ATOM 1324 C C . HIS A 1 163 ? 13.999 3.559 0.230 1.00 96.88 163 HIS A C 1
ATOM 1326 O O . HIS A 1 163 ? 15.023 3.442 -0.449 1.00 96.88 163 HIS A O 1
ATOM 1332 N N . ASP A 1 164 ? 13.556 2.568 1.007 1.00 95.69 164 ASP A N 1
ATOM 1333 C CA . ASP A 1 164 ? 14.243 1.279 1.147 1.00 95.69 164 ASP A CA 1
ATOM 1334 C C . ASP A 1 164 ? 14.252 0.482 -0.169 1.00 95.69 164 ASP A C 1
ATOM 1336 O O . ASP A 1 164 ? 15.257 -0.150 -0.501 1.00 95.69 164 ASP A O 1
ATOM 1340 N N . LEU A 1 165 ? 13.181 0.575 -0.964 1.00 95.69 165 LEU A N 1
ATOM 1341 C CA . LEU A 1 165 ? 13.092 0.009 -2.310 1.00 95.69 165 LEU A CA 1
ATOM 1342 C C . LEU A 1 165 ? 14.155 0.605 -3.244 1.00 95.69 165 LEU A C 1
ATOM 1344 O O . LEU A 1 165 ? 14.889 -0.126 -3.914 1.00 95.69 165 LEU A O 1
ATOM 1348 N N . LEU A 1 166 ? 14.279 1.936 -3.263 1.00 97.88 166 LEU A N 1
ATOM 1349 C CA . LEU A 1 166 ? 15.309 2.616 -4.050 1.00 97.88 166 LEU A CA 1
ATOM 1350 C C . LEU A 1 166 ? 16.713 2.241 -3.573 1.00 97.88 166 LEU A C 1
ATOM 1352 O O . LEU A 1 166 ? 17.601 2.054 -4.402 1.00 97.88 166 LEU A O 1
ATOM 1356 N N . LYS A 1 167 ? 16.922 2.103 -2.260 1.00 97.06 167 LYS A N 1
ATOM 1357 C CA . LYS A 1 167 ? 18.207 1.673 -1.692 1.00 97.06 167 LYS A CA 1
ATOM 1358 C C . LYS A 1 167 ? 18.583 0.276 -2.170 1.00 97.06 167 LYS A C 1
ATOM 1360 O O . LYS A 1 167 ? 19.691 0.088 -2.665 1.00 97.06 167 LYS A O 1
ATOM 1365 N N . ARG A 1 168 ? 17.651 -0.677 -2.071 1.00 95.12 168 ARG A N 1
ATOM 1366 C CA . ARG A 1 168 ? 17.860 -2.088 -2.430 1.00 95.12 168 ARG A CA 1
ATOM 1367 C C . ARG A 1 168 ? 18.274 -2.273 -3.888 1.00 95.12 168 ARG A C 1
ATOM 1369 O O . ARG A 1 168 ? 19.126 -3.105 -4.172 1.00 95.12 168 ARG A O 1
ATOM 1376 N N . HIS A 1 169 ? 17.718 -1.475 -4.798 1.00 95.00 169 HIS A N 1
ATOM 1377 C CA . HIS A 1 169 ? 18.018 -1.571 -6.231 1.00 95.00 169 HIS A CA 1
ATOM 1378 C C . HIS A 1 169 ? 19.035 -0.532 -6.734 1.00 95.00 169 HIS A C 1
ATOM 1380 O O . HIS A 1 169 ? 19.168 -0.351 -7.943 1.00 95.00 169 HIS A O 1
ATOM 1386 N N . GLY A 1 170 ? 19.750 0.161 -5.838 1.00 96.00 170 GLY A N 1
ATOM 1387 C CA . GLY A 1 170 ? 20.799 1.118 -6.219 1.00 96.00 170 GLY A CA 1
ATOM 1388 C C . GLY A 1 170 ? 20.281 2.385 -6.915 1.00 96.00 170 GLY A C 1
ATOM 1389 O O . GLY A 1 170 ? 20.992 2.998 -7.705 1.00 96.00 170 GLY A O 1
ATOM 1390 N N . MET A 1 171 ? 19.039 2.786 -6.638 1.00 97.50 171 MET A N 1
ATOM 1391 C CA . MET A 1 171 ? 18.333 3.892 -7.298 1.00 97.50 171 MET A CA 1
ATOM 1392 C C . MET A 1 171 ? 18.184 5.149 -6.421 1.00 97.50 171 MET A C 1
ATOM 1394 O O . MET A 1 171 ? 17.555 6.114 -6.848 1.00 97.50 171 MET A O 1
ATOM 1398 N N . LEU A 1 172 ? 18.775 5.202 -5.219 1.00 95.31 172 LEU A N 1
ATOM 1399 C CA . LEU A 1 172 ? 18.681 6.383 -4.335 1.00 95.31 172 LEU A CA 1
ATOM 1400 C C . LEU A 1 172 ? 19.239 7.669 -4.959 1.00 95.31 172 LEU A C 1
ATOM 1402 O O . LEU A 1 172 ? 18.694 8.749 -4.729 1.00 95.31 172 LEU A O 1
ATOM 1406 N N . HIS A 1 173 ? 20.303 7.548 -5.753 1.00 96.12 173 HIS A N 1
ATOM 1407 C CA . HIS A 1 173 ? 20.999 8.672 -6.386 1.00 96.12 173 HIS A CA 1
ATOM 1408 C C . HIS A 1 173 ? 20.704 8.785 -7.888 1.00 96.12 173 HIS A C 1
ATOM 1410 O O . HIS A 1 173 ? 21.406 9.487 -8.612 1.00 96.12 173 HIS A O 1
ATOM 1416 N N . CYS A 1 174 ? 19.680 8.084 -8.387 1.00 96.06 174 CYS A N 1
ATOM 1417 C CA . CYS A 1 174 ? 19.318 8.172 -9.796 1.00 96.06 174 CYS A CA 1
ATOM 1418 C C . CYS A 1 174 ? 18.704 9.544 -10.134 1.00 96.06 174 CYS A C 1
ATOM 1420 O O . CYS A 1 174 ? 18.060 10.183 -9.299 1.00 96.06 174 CYS A O 1
ATOM 1422 N N . LYS A 1 175 ? 18.865 9.989 -11.388 1.00 97.06 175 LYS A N 1
ATOM 1423 C CA . LYS A 1 175 ? 18.173 11.182 -11.895 1.00 97.06 175 LYS A CA 1
ATOM 1424 C C . LYS A 1 175 ? 16.664 10.906 -11.950 1.00 97.06 175 LYS A C 1
ATOM 1426 O O . LYS A 1 175 ? 16.288 9.952 -12.639 1.00 97.06 175 LYS A O 1
ATOM 1431 N N . PRO A 1 176 ? 15.799 11.729 -11.332 1.00 97.38 176 PRO A N 1
ATOM 1432 C CA . PRO A 1 176 ? 14.357 11.523 -11.389 1.00 97.38 176 PRO A CA 1
ATOM 1433 C C . PRO A 1 176 ? 13.796 11.482 -12.818 1.00 97.38 176 PRO A C 1
ATOM 1435 O O . PRO A 1 176 ? 14.415 11.972 -13.771 1.00 97.38 176 PRO A O 1
ATOM 1438 N N . ALA A 1 177 ? 12.636 10.855 -12.974 1.00 96.06 177 ALA A N 1
ATOM 1439 C CA . ALA A 1 177 ? 11.822 10.922 -14.185 1.00 96.06 177 ALA A CA 1
ATOM 1440 C C . ALA A 1 177 ? 10.489 11.602 -13.850 1.00 96.06 177 ALA A C 1
ATOM 1442 O O . ALA A 1 177 ? 10.000 11.445 -12.739 1.00 96.06 177 ALA A O 1
ATOM 1443 N N . ASN A 1 178 ? 9.905 12.331 -14.802 1.00 94.81 178 ASN A N 1
ATOM 1444 C CA . ASN A 1 178 ? 8.657 13.076 -14.575 1.00 94.81 178 ASN A CA 1
ATOM 1445 C C . ASN A 1 178 ? 7.399 12.235 -14.829 1.00 94.81 178 ASN A C 1
ATOM 1447 O O . ASN A 1 178 ? 6.315 12.624 -14.421 1.00 94.81 178 ASN A O 1
ATOM 1451 N N . THR A 1 179 ? 7.541 11.093 -15.507 1.00 93.75 179 THR A N 1
ATOM 1452 C CA . THR A 1 179 ? 6.444 10.163 -15.798 1.00 93.75 179 THR A CA 1
ATOM 1453 C C . THR A 1 179 ? 6.901 8.720 -15.573 1.00 93.75 179 THR A C 1
ATOM 1455 O O . THR A 1 179 ? 8.072 8.406 -15.851 1.00 93.75 179 THR A O 1
ATOM 1458 N N . PRO A 1 180 ? 6.006 7.825 -15.116 1.00 93.94 180 PRO A N 1
ATOM 1459 C CA . PRO A 1 180 ? 6.364 6.443 -14.804 1.00 93.94 180 PRO A CA 1
ATOM 1460 C C . PRO A 1 180 ? 6.717 5.632 -16.062 1.00 93.94 180 PRO A C 1
ATOM 1462 O O . PRO A 1 180 ? 7.676 4.861 -16.043 1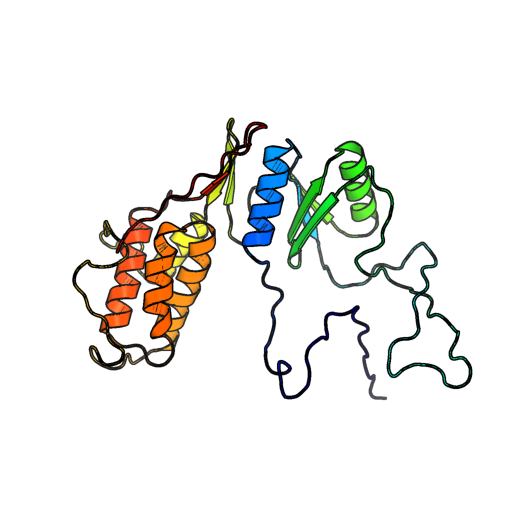.00 93.94 180 PRO A O 1
ATOM 1465 N N . LEU A 1 181 ? 6.036 5.881 -17.187 1.00 90.69 181 LEU A N 1
ATOM 1466 C CA . LEU A 1 181 ? 6.350 5.314 -18.505 1.00 90.69 181 LEU A CA 1
ATOM 1467 C C . LEU A 1 181 ? 6.798 6.389 -19.499 1.00 90.69 181 LEU A C 1
ATOM 1469 O O . LEU A 1 181 ? 6.604 7.587 -19.293 1.00 90.69 181 LEU A O 1
ATOM 1473 N N . ALA A 1 182 ? 7.479 5.965 -20.560 1.00 85.88 182 ALA A N 1
ATOM 1474 C CA . ALA A 1 182 ? 7.850 6.837 -21.667 1.00 85.88 182 ALA A CA 1
ATOM 1475 C C . ALA A 1 182 ? 6.747 6.811 -22.734 1.00 85.88 182 ALA A C 1
ATOM 1477 O O . ALA A 1 182 ? 6.286 5.737 -23.097 1.00 85.88 182 ALA A O 1
ATOM 1478 N N . ALA A 1 183 ? 6.391 7.974 -23.286 1.00 76.06 183 ALA A N 1
ATOM 1479 C CA . ALA A 1 183 ? 5.258 8.139 -24.206 1.00 76.06 183 ALA A CA 1
ATOM 1480 C C . ALA A 1 183 ? 5.360 7.377 -25.549 1.00 76.06 183 ALA A C 1
ATOM 1482 O O . ALA A 1 183 ? 4.411 7.372 -26.319 1.00 76.06 183 ALA A O 1
ATOM 1483 N N . LYS A 1 184 ? 6.519 6.792 -25.888 1.00 69.56 184 LYS A N 1
ATOM 1484 C CA . LYS A 1 184 ? 6.785 6.207 -27.219 1.00 69.56 184 LYS A CA 1
ATOM 1485 C C . LYS A 1 184 ? 7.551 4.881 -27.188 1.00 69.56 184 LYS A C 1
ATOM 1487 O O . LYS A 1 184 ? 8.273 4.582 -28.132 1.00 69.56 184 LYS A O 1
ATOM 1492 N N . VAL A 1 185 ? 7.458 4.101 -26.112 1.00 63.12 185 VAL A N 1
ATOM 1493 C CA . VAL A 1 185 ? 8.140 2.795 -26.059 1.00 63.12 185 VAL A CA 1
ATOM 1494 C C . VAL A 1 185 ? 7.096 1.688 -26.184 1.00 63.12 185 VAL A C 1
ATOM 1496 O O . VAL A 1 185 ? 6.515 1.314 -25.165 1.00 63.12 185 VAL A O 1
ATOM 1499 N N . PRO A 1 186 ? 6.829 1.160 -27.395 1.00 68.12 186 PRO A N 1
ATOM 1500 C CA . PRO A 1 186 ? 6.048 -0.059 -27.527 1.00 68.12 186 PRO A CA 1
ATOM 1501 C C . PRO A 1 186 ? 6.895 -1.219 -26.995 1.00 68.12 186 PRO A C 1
ATOM 1503 O O . PRO A 1 186 ? 7.662 -1.833 -27.731 1.00 68.12 186 PRO A O 1
ATOM 1506 N N . LEU A 1 187 ? 6.790 -1.494 -25.693 1.00 83.69 187 LEU A N 1
ATOM 1507 C CA . LEU A 1 187 ? 7.326 -2.730 -25.131 1.00 83.69 187 LEU A CA 1
ATOM 1508 C C . LEU A 1 187 ? 6.498 -3.884 -25.689 1.00 83.69 187 LEU A C 1
ATOM 1510 O O . LEU A 1 187 ? 5.269 -3.867 -25.623 1.00 83.69 187 LEU A O 1
ATOM 1514 N N . SER A 1 188 ? 7.173 -4.888 -26.233 1.00 85.69 188 SER A N 1
ATOM 1515 C CA . SER A 1 188 ? 6.538 -6.123 -26.678 1.00 85.69 188 SER A CA 1
ATOM 1516 C C . SER A 1 188 ? 7.175 -7.314 -25.980 1.00 85.69 188 SER A C 1
ATOM 1518 O O . SER A 1 188 ? 8.327 -7.255 -25.554 1.00 85.69 188 SER A O 1
ATOM 1520 N N . ALA A 1 189 ? 6.469 -8.444 -25.949 1.00 84.19 189 ALA A N 1
ATOM 1521 C CA . ALA A 1 189 ? 6.994 -9.684 -25.376 1.00 84.19 189 ALA A CA 1
ATOM 1522 C C . ALA A 1 189 ? 8.306 -10.166 -26.034 1.00 84.19 189 ALA A C 1
ATOM 1524 O O . ALA A 1 189 ? 9.016 -10.995 -25.459 1.00 84.19 189 ALA A O 1
ATOM 1525 N N . PHE A 1 190 ? 8.638 -9.650 -27.223 1.00 84.00 190 PHE A N 1
ATOM 1526 C CA . PHE A 1 190 ? 9.829 -9.998 -27.997 1.00 84.00 190 PHE A CA 1
ATOM 1527 C C . PHE A 1 190 ? 10.873 -8.874 -28.065 1.00 84.00 190 PHE A C 1
ATOM 1529 O O . PHE A 1 190 ? 11.930 -9.072 -28.657 1.00 84.00 190 PHE A O 1
ATOM 1536 N N . ASP A 1 191 ? 10.608 -7.722 -27.445 1.00 78.00 191 ASP A N 1
ATOM 1537 C CA . ASP A 1 191 ? 11.457 -6.536 -27.546 1.00 78.00 191 ASP A CA 1
ATOM 1538 C C . ASP A 1 191 ? 12.733 -6.664 -26.700 1.00 78.00 191 ASP A C 1
ATOM 1540 O O . ASP A 1 191 ? 12.677 -6.804 -25.479 1.00 78.00 191 ASP A O 1
ATOM 1544 N N . GLY A 1 192 ? 13.901 -6.589 -27.335 1.00 80.81 192 GLY A N 1
ATOM 1545 C CA . GLY A 1 192 ? 15.203 -6.687 -26.674 1.00 80.81 192 GLY A CA 1
ATOM 1546 C C . GLY A 1 192 ? 15.667 -8.117 -26.368 1.00 80.81 192 GLY A C 1
ATOM 1547 O O . GLY A 1 192 ? 15.077 -9.114 -26.784 1.00 80.81 192 GLY A O 1
ATOM 1548 N N . VAL A 1 193 ? 16.775 -8.223 -25.635 1.00 89.50 193 VAL A N 1
ATOM 1549 C CA . VAL A 1 193 ? 17.429 -9.501 -25.300 1.00 89.50 193 VAL A CA 1
ATOM 1550 C C . VAL A 1 193 ? 16.769 -10.108 -24.054 1.00 89.50 193 VAL A C 1
ATOM 1552 O O . VAL A 1 193 ? 16.459 -9.346 -23.129 1.00 89.50 193 VAL A O 1
ATOM 1555 N N . PRO A 1 194 ? 16.550 -11.440 -23.989 1.00 92.69 194 PRO A N 1
ATOM 1556 C CA . PRO A 1 194 ? 16.142 -12.113 -22.757 1.00 92.69 194 PRO A CA 1
ATOM 1557 C C . PRO A 1 194 ? 17.008 -11.678 -21.576 1.00 92.69 194 PRO A C 1
ATOM 1559 O O . PRO A 1 194 ? 18.232 -11.621 -21.676 1.00 92.69 194 PRO A O 1
ATOM 1562 N N . PHE A 1 195 ? 16.371 -11.322 -20.467 1.00 92.12 195 PHE A N 1
ATOM 1563 C CA . PHE A 1 195 ? 17.099 -10.849 -19.303 1.00 92.12 195 PHE A CA 1
ATOM 1564 C C . PHE A 1 195 ? 17.647 -12.034 -18.504 1.00 92.12 195 PHE A C 1
ATOM 1566 O O . PHE A 1 195 ? 16.891 -12.923 -18.124 1.00 92.12 195 PHE A O 1
ATOM 1573 N N . GLU A 1 196 ? 18.951 -12.020 -18.222 1.00 89.94 196 GLU A N 1
ATOM 1574 C CA . GLU A 1 196 ? 19.671 -13.136 -17.587 1.00 89.94 196 GLU A CA 1
ATOM 1575 C C . GLU A 1 196 ? 19.168 -13.474 -16.177 1.00 89.94 196 GLU A C 1
ATOM 1577 O O . GLU A 1 196 ? 19.206 -14.633 -15.773 1.00 89.94 196 GLU A O 1
ATOM 1582 N N . SER A 1 197 ? 18.650 -12.485 -15.435 1.00 91.75 197 SER A N 1
ATOM 1583 C CA . SER A 1 197 ? 18.131 -12.676 -14.071 1.00 91.75 197 SER A CA 1
ATOM 1584 C C . SER A 1 197 ? 16.642 -12.312 -13.951 1.00 91.75 197 SER A C 1
ATOM 1586 O O . SER A 1 197 ? 16.289 -11.257 -13.409 1.00 91.75 197 SER A O 1
ATOM 1588 N N . PRO A 1 198 ? 15.713 -13.178 -14.401 1.00 92.06 198 PRO A N 1
ATOM 1589 C CA . PRO A 1 198 ? 14.277 -12.933 -14.268 1.00 92.06 198 PRO A CA 1
ATOM 1590 C C . PRO A 1 198 ? 13.823 -12.676 -12.826 1.00 92.06 198 PRO A C 1
ATOM 1592 O O . PRO A 1 198 ? 12.886 -11.911 -12.605 1.00 92.06 198 PRO A O 1
ATOM 1595 N N . SER A 1 199 ? 14.502 -13.269 -11.841 1.00 93.06 199 SER A N 1
ATOM 1596 C CA . SER A 1 199 ? 14.207 -13.088 -10.416 1.00 93.06 199 SER A CA 1
ATOM 1597 C C . SER A 1 199 ? 14.360 -11.635 -9.971 1.00 93.06 199 SER A C 1
ATOM 1599 O O . SER A 1 199 ? 13.467 -11.111 -9.313 1.00 93.06 199 SER A O 1
ATOM 1601 N N . THR A 1 200 ? 15.427 -10.949 -10.395 1.00 93.50 200 THR A N 1
ATOM 1602 C CA . THR A 1 200 ? 15.639 -9.527 -10.073 1.00 93.50 200 THR A CA 1
ATOM 1603 C C . THR A 1 200 ? 14.531 -8.655 -10.659 1.00 93.50 200 THR A C 1
ATOM 1605 O O . THR A 1 200 ? 14.055 -7.728 -10.009 1.00 93.50 200 THR A O 1
ATOM 1608 N N . TYR A 1 201 ? 14.086 -8.962 -11.880 1.00 95.31 201 TYR A N 1
ATOM 1609 C CA . TYR A 1 201 ? 12.961 -8.257 -12.485 1.00 95.31 201 TYR A CA 1
ATOM 1610 C C . TYR A 1 201 ? 11.669 -8.475 -11.688 1.00 95.31 201 TYR A C 1
ATOM 1612 O O . TYR A 1 201 ? 11.012 -7.510 -11.306 1.00 95.31 201 TYR A O 1
ATOM 1620 N N . ARG A 1 202 ? 11.330 -9.734 -11.386 1.00 95.31 202 ARG A N 1
ATOM 1621 C CA . ARG A 1 202 ? 10.128 -10.095 -10.616 1.00 95.31 202 ARG A CA 1
ATOM 1622 C C . ARG A 1 202 ? 10.123 -9.454 -9.228 1.00 95.31 202 ARG A C 1
ATOM 1624 O O . ARG A 1 202 ? 9.080 -8.977 -8.797 1.00 95.31 202 ARG A O 1
ATOM 1631 N N . GLU A 1 203 ? 11.275 -9.383 -8.564 1.00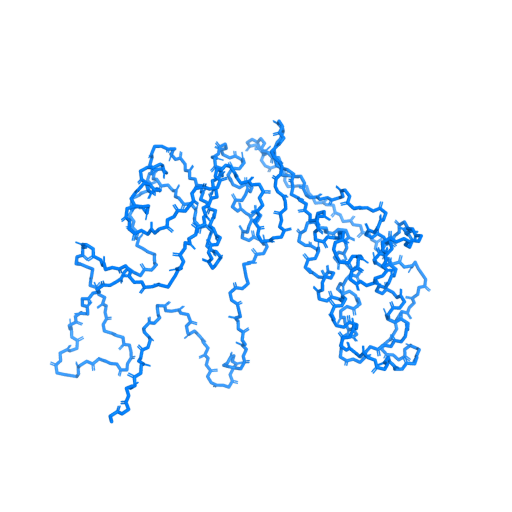 95.06 203 GLU A N 1
ATOM 1632 C CA . GLU A 1 203 ? 11.423 -8.711 -7.269 1.00 95.06 203 GLU A CA 1
ATOM 1633 C C . GLU A 1 203 ? 11.117 -7.208 -7.359 1.00 95.06 203 GLU A 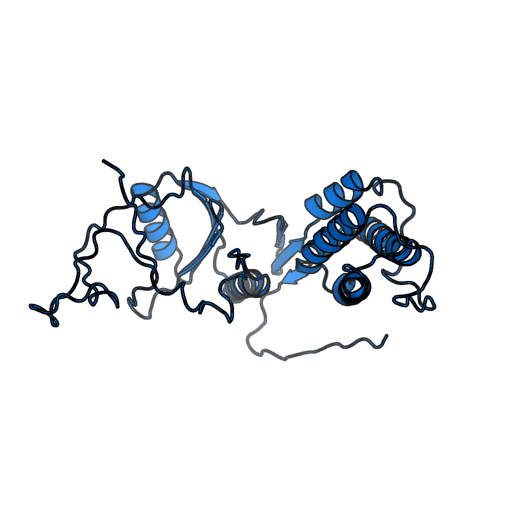C 1
ATOM 1635 O O . GLU A 1 203 ? 10.354 -6.686 -6.540 1.00 95.06 203 GLU A O 1
ATOM 1640 N N . ILE A 1 204 ? 11.662 -6.517 -8.370 1.00 96.50 204 ILE A N 1
ATOM 1641 C CA . ILE A 1 204 ? 11.392 -5.090 -8.599 1.00 96.50 204 ILE A CA 1
ATOM 1642 C C . ILE A 1 204 ? 9.902 -4.873 -8.857 1.00 96.50 204 ILE A C 1
ATOM 1644 O O . ILE A 1 204 ? 9.292 -4.012 -8.225 1.00 96.50 204 ILE A O 1
ATOM 1648 N N . VAL A 1 205 ? 9.305 -5.647 -9.769 1.00 96.50 205 VAL A N 1
ATOM 1649 C CA . VAL A 1 205 ? 7.892 -5.466 -10.126 1.00 96.50 205 VAL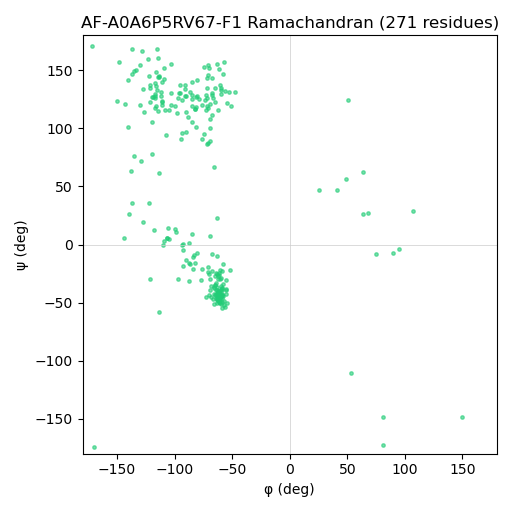 A CA 1
ATOM 1650 C C . VAL A 1 205 ? 6.975 -5.801 -8.952 1.00 96.50 205 VAL A C 1
ATOM 1652 O O . VAL A 1 205 ? 6.068 -5.027 -8.672 1.00 96.50 205 VAL A O 1
ATOM 1655 N N . GLY A 1 206 ? 7.238 -6.881 -8.212 1.00 95.12 206 GLY A N 1
ATOM 1656 C CA . GLY A 1 206 ? 6.474 -7.219 -7.008 1.00 95.12 206 GLY A CA 1
ATOM 1657 C C . GLY A 1 206 ? 6.568 -6.132 -5.934 1.00 95.12 206 GLY A C 1
ATOM 1658 O O . GLY A 1 206 ? 5.564 -5.773 -5.320 1.00 95.12 206 GLY A O 1
ATOM 1659 N N . SER A 1 207 ? 7.749 -5.535 -5.759 1.00 95.25 207 SER A N 1
ATOM 1660 C CA . SER A 1 207 ? 7.925 -4.429 -4.815 1.00 95.25 207 SER A CA 1
ATOM 1661 C C . SER A 1 207 ? 7.216 -3.147 -5.266 1.00 95.25 207 SER A C 1
ATOM 1663 O O . SER A 1 207 ? 6.603 -2.446 -4.463 1.00 95.25 207 SER A O 1
ATOM 1665 N N . LEU A 1 208 ? 7.242 -2.845 -6.566 1.00 96.50 208 LEU A N 1
ATOM 1666 C CA . LEU A 1 208 ? 6.483 -1.734 -7.140 1.00 96.50 208 LEU A CA 1
ATOM 1667 C C . LEU A 1 208 ? 4.971 -1.958 -7.033 1.00 96.50 208 LEU A C 1
ATOM 1669 O O . LEU A 1 208 ? 4.244 -1.009 -6.759 1.00 96.50 208 LEU A O 1
ATOM 1673 N N . GLN A 1 209 ? 4.498 -3.195 -7.189 1.00 94.81 209 GLN A N 1
ATOM 1674 C CA . GLN A 1 209 ? 3.088 -3.549 -7.023 1.00 94.81 209 GLN A CA 1
ATOM 1675 C C . GLN A 1 209 ? 2.622 -3.346 -5.581 1.00 94.81 209 GLN A C 1
ATOM 1677 O O . GLN A 1 209 ? 1.506 -2.900 -5.345 1.00 94.81 209 GLN A O 1
ATOM 1682 N N . TYR A 1 210 ? 3.489 -3.585 -4.601 1.00 92.88 210 TYR A N 1
ATOM 1683 C CA . TYR A 1 210 ? 3.191 -3.229 -3.219 1.00 92.88 210 TYR A CA 1
ATOM 1684 C C . TYR A 1 210 ? 3.202 -1.714 -2.966 1.00 92.88 210 TYR A C 1
ATOM 1686 O O . TYR A 1 210 ? 2.559 -1.241 -2.037 1.00 92.88 210 TYR A O 1
ATOM 1694 N N . LEU A 1 211 ? 3.903 -0.922 -3.779 1.00 94.25 211 LEU A N 1
ATOM 1695 C CA . LEU A 1 211 ? 3.887 0.538 -3.664 1.00 94.25 211 LEU A CA 1
ATOM 1696 C C . LEU A 1 211 ? 2.595 1.158 -4.228 1.00 94.25 211 LEU A C 1
ATOM 1698 O O . LEU A 1 211 ? 2.226 2.262 -3.832 1.00 94.25 211 LEU A O 1
ATOM 1702 N N . THR A 1 212 ? 1.862 0.459 -5.108 1.00 93.94 212 THR A N 1
ATOM 1703 C CA . THR A 1 212 ? 0.594 0.971 -5.669 1.00 93.94 212 THR A CA 1
ATOM 1704 C C . THR A 1 212 ? -0.523 1.078 -4.629 1.00 93.94 212 THR A C 1
ATOM 1706 O O . THR A 1 212 ? -1.568 1.647 -4.929 1.00 93.94 212 THR A O 1
ATOM 1709 N N . LEU A 1 213 ? -0.318 0.572 -3.405 1.00 91.75 213 LEU A N 1
ATOM 1710 C CA . LEU A 1 213 ? -1.270 0.701 -2.300 1.00 91.75 213 LEU A CA 1
ATOM 1711 C C . LEU A 1 213 ? -1.566 2.163 -1.981 1.00 91.75 213 LEU A C 1
ATOM 1713 O O . LEU A 1 213 ? -2.727 2.524 -1.844 1.00 91.75 213 LEU A O 1
ATOM 1717 N N . THR A 1 214 ? -0.538 3.012 -1.922 1.00 94.31 214 THR A N 1
ATOM 1718 C CA . THR A 1 214 ? -0.709 4.457 -1.694 1.00 94.31 214 THR A CA 1
ATOM 1719 C C . THR A 1 214 ? -0.418 5.302 -2.930 1.00 94.31 214 THR A C 1
ATOM 1721 O O . THR A 1 214 ? -0.423 6.529 -2.849 1.00 94.31 214 THR A O 1
ATOM 1724 N N . ARG A 1 215 ? -0.110 4.666 -4.065 1.00 94.31 215 ARG A N 1
ATOM 1725 C CA . ARG A 1 215 ? 0.347 5.320 -5.300 1.00 94.31 215 ARG A CA 1
ATOM 1726 C C . ARG A 1 215 ? -0.464 4.869 -6.515 1.00 94.31 215 ARG A C 1
ATOM 1728 O O . ARG A 1 215 ? 0.047 4.119 -7.353 1.00 94.31 215 ARG A O 1
ATOM 1735 N N . PRO A 1 216 ? -1.736 5.297 -6.625 1.00 92.69 216 PRO A N 1
ATOM 1736 C CA . PRO A 1 216 ? -2.587 4.931 -7.754 1.00 92.69 216 PRO A CA 1
ATOM 1737 C C . PRO A 1 216 ? -2.006 5.388 -9.100 1.00 92.69 216 PRO A C 1
ATOM 1739 O O . PRO A 1 216 ? -2.187 4.690 -10.094 1.00 92.69 216 PRO A O 1
ATOM 1742 N N . ASP A 1 217 ? -1.234 6.475 -9.112 1.00 94.38 217 ASP A N 1
ATOM 1743 C CA . ASP A 1 217 ? -0.501 7.016 -10.263 1.00 94.38 217 ASP A CA 1
ATOM 1744 C C . ASP A 1 217 ? 0.542 6.047 -10.856 1.00 94.38 217 ASP A C 1
ATOM 1746 O O . ASP A 1 217 ? 0.897 6.147 -12.028 1.00 94.38 217 ASP A O 1
ATOM 1750 N N . LEU A 1 218 ? 1.013 5.067 -10.077 1.00 95.56 218 LEU A N 1
ATOM 1751 C CA . LEU A 1 218 ? 1.914 4.017 -10.561 1.00 95.56 218 LEU A CA 1
ATOM 1752 C C . LEU A 1 218 ? 1.168 2.829 -11.172 1.00 95.56 218 LEU A C 1
ATOM 1754 O O . LEU A 1 218 ? 1.789 2.017 -11.857 1.00 95.56 218 LEU A O 1
ATOM 1758 N N . SER A 1 219 ? -0.137 2.695 -10.913 1.00 93.06 219 SER A N 1
ATOM 1759 C CA . SER A 1 219 ? -0.878 1.454 -11.152 1.00 93.06 219 SER A CA 1
ATOM 1760 C C . SER A 1 219 ? -0.769 1.001 -12.597 1.00 93.06 219 SER A C 1
ATOM 1762 O O . SER A 1 219 ? -0.337 -0.124 -12.831 1.00 93.06 219 SER A O 1
ATOM 1764 N N . PHE A 1 220 ? -1.095 1.859 -13.564 1.00 92.88 220 PHE A N 1
ATOM 1765 C CA . PHE A 1 220 ? -1.027 1.488 -14.976 1.00 92.88 220 PHE A CA 1
ATOM 1766 C C . PHE A 1 220 ? 0.378 1.013 -15.369 1.00 92.88 220 PHE A C 1
ATOM 1768 O O . PHE A 1 220 ? 0.549 -0.101 -15.860 1.00 92.88 220 PHE A O 1
ATOM 1775 N N . ALA A 1 221 ? 1.398 1.814 -15.055 1.00 94.75 221 ALA A N 1
ATOM 1776 C CA . ALA A 1 221 ? 2.782 1.520 -15.401 1.00 94.75 221 ALA A CA 1
ATOM 1777 C C . ALA A 1 221 ? 3.284 0.196 -14.810 1.00 94.75 221 ALA A C 1
ATOM 1779 O O . ALA A 1 221 ? 3.948 -0.580 -15.496 1.00 94.75 221 ALA A O 1
ATOM 1780 N N . VAL A 1 222 ? 2.958 -0.065 -13.543 1.00 95.75 222 VAL A N 1
ATOM 1781 C CA . VAL A 1 222 ? 3.367 -1.280 -12.835 1.00 95.75 222 VAL A CA 1
ATOM 1782 C C . VAL A 1 222 ? 2.633 -2.507 -13.374 1.00 95.75 222 VAL A C 1
ATOM 1784 O O . VAL A 1 222 ? 3.273 -3.528 -13.625 1.00 95.75 222 VAL A O 1
ATOM 1787 N N . HIS A 1 223 ? 1.322 -2.410 -13.613 1.00 93.62 223 HIS A N 1
ATOM 1788 C CA . HIS A 1 223 ? 0.549 -3.508 -14.199 1.00 93.62 223 HIS A CA 1
ATOM 1789 C C . HIS A 1 223 ? 0.987 -3.809 -15.635 1.00 93.62 223 HIS A C 1
ATOM 1791 O O . HIS A 1 223 ? 1.071 -4.977 -16.006 1.00 93.62 223 HIS A O 1
ATOM 1797 N N . PHE A 1 224 ? 1.331 -2.786 -16.420 1.00 93.25 224 PHE A N 1
ATOM 1798 C CA . PHE A 1 224 ? 1.855 -2.960 -17.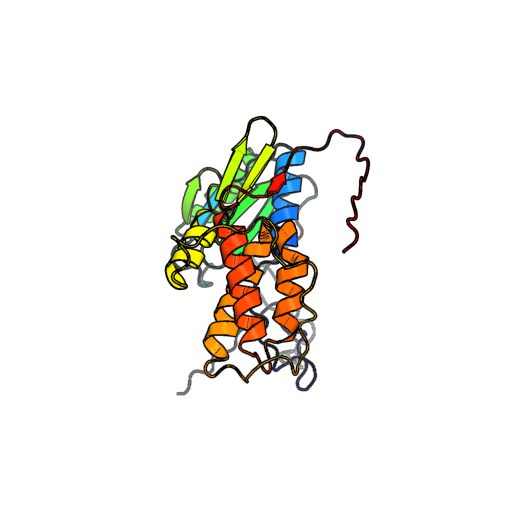772 1.00 93.25 224 PHE A CA 1
ATOM 1799 C C . PHE A 1 224 ? 3.153 -3.775 -17.771 1.00 93.25 224 PHE A C 1
ATOM 1801 O O . PHE A 1 224 ? 3.244 -4.794 -18.451 1.00 93.25 224 PHE A O 1
ATOM 1808 N N . ILE A 1 225 ? 4.141 -3.407 -16.945 1.00 94.44 225 ILE A N 1
ATOM 1809 C CA . ILE A 1 225 ? 5.400 -4.165 -16.883 1.00 94.44 225 ILE A CA 1
ATOM 1810 C C . ILE A 1 225 ? 5.225 -5.550 -16.228 1.00 94.44 225 ILE A C 1
ATOM 1812 O O . ILE A 1 225 ? 5.967 -6.486 -16.540 1.00 94.44 225 ILE A O 1
ATOM 1816 N N . ALA A 1 226 ? 4.223 -5.734 -15.364 1.00 94.75 226 ALA A N 1
ATOM 1817 C CA . ALA A 1 226 ? 3.920 -7.032 -14.759 1.00 94.75 226 ALA A CA 1
ATOM 1818 C C . ALA A 1 226 ? 3.550 -8.110 -15.792 1.00 94.75 226 ALA A C 1
ATOM 1820 O O . ALA A 1 226 ? 3.838 -9.286 -15.567 1.00 94.75 226 ALA A O 1
ATOM 1821 N N . GLN A 1 227 ? 3.025 -7.724 -16.960 1.00 93.88 227 GLN A N 1
ATOM 1822 C CA . GLN A 1 227 ? 2.710 -8.650 -18.057 1.00 93.88 227 GLN A CA 1
ATOM 1823 C C . GLN A 1 227 ? 3.940 -9.431 -18.552 1.00 93.88 227 GLN A C 1
ATOM 1825 O O . GLN A 1 227 ? 3.810 -10.535 -19.077 1.00 93.88 227 GLN A O 1
ATOM 1830 N N . PHE A 1 228 ? 5.150 -8.907 -18.329 1.00 94.00 228 PHE A N 1
ATOM 1831 C CA . PHE A 1 228 ? 6.400 -9.515 -18.785 1.00 94.00 228 PHE A CA 1
ATOM 1832 C C . PHE A 1 228 ? 7.144 -10.322 -17.708 1.00 94.00 228 PHE A C 1
ATOM 1834 O O . PHE A 1 228 ? 8.293 -10.710 -17.918 1.00 94.00 228 PHE A O 1
ATOM 1841 N N . MET A 1 229 ? 6.531 -10.597 -16.547 1.00 92.81 229 MET A N 1
ATOM 1842 C CA . MET A 1 229 ? 7.179 -11.355 -15.461 1.00 92.81 229 MET A CA 1
ATOM 1843 C C . MET A 1 229 ? 7.587 -12.783 -15.860 1.00 92.81 229 MET A C 1
ATOM 1845 O O . MET A 1 229 ? 8.553 -13.318 -15.306 1.00 92.81 229 MET A O 1
ATOM 1849 N N . ALA A 1 230 ? 6.868 -13.411 -16.796 1.00 92.19 230 ALA A N 1
ATOM 1850 C CA . ALA A 1 230 ? 7.152 -14.776 -17.234 1.00 92.19 230 ALA A CA 1
ATOM 1851 C C . ALA A 1 230 ? 8.514 -14.868 -17.942 1.00 92.19 230 ALA A C 1
ATOM 1853 O O . ALA A 1 230 ? 9.360 -15.664 -17.534 1.00 92.19 230 ALA A O 1
ATOM 1854 N N . ALA A 1 231 ? 8.742 -13.998 -18.931 1.00 92.50 231 ALA A N 1
ATOM 1855 C CA . ALA A 1 231 ? 9.952 -13.945 -19.749 1.00 92.50 231 ALA A CA 1
ATOM 1856 C C . ALA A 1 231 ? 10.435 -12.487 -19.915 1.00 92.50 231 ALA A C 1
ATOM 1858 O O . ALA A 1 231 ? 10.212 -11.869 -20.961 1.00 92.50 231 ALA A O 1
ATOM 1859 N N . PRO A 1 232 ? 11.062 -11.896 -18.880 1.00 94.75 232 PRO A N 1
ATOM 1860 C CA . PRO A 1 232 ? 11.500 -10.510 -18.933 1.00 94.75 232 PRO A CA 1
ATOM 1861 C C . PRO A 1 232 ? 12.691 -10.322 -19.878 1.00 94.75 232 PRO A C 1
ATOM 1863 O O . PRO A 1 232 ? 13.491 -11.229 -20.108 1.00 94.75 232 PRO A O 1
ATOM 1866 N N . ARG A 1 233 ? 12.820 -9.104 -20.402 1.00 94.75 233 ARG A N 1
ATOM 1867 C CA . ARG A 1 233 ? 13.856 -8.685 -21.349 1.00 94.75 233 ARG A CA 1
ATOM 1868 C C . ARG A 1 233 ? 14.540 -7.423 -20.847 1.00 94.75 233 ARG A C 1
ATOM 1870 O O . ARG A 1 233 ? 14.056 -6.763 -19.923 1.00 94.75 233 ARG A O 1
ATOM 1877 N N . THR A 1 234 ? 15.676 -7.081 -21.443 1.00 93.50 234 THR A N 1
ATOM 1878 C CA . THR A 1 234 ? 16.456 -5.896 -21.059 1.00 93.50 234 THR A CA 1
ATOM 1879 C C . THR A 1 234 ? 15.652 -4.597 -21.182 1.00 93.50 234 THR A C 1
ATOM 1881 O O . THR A 1 234 ? 15.742 -3.742 -20.301 1.00 93.50 234 THR A O 1
ATOM 1884 N N . SER A 1 235 ? 14.800 -4.474 -22.203 1.00 93.44 235 SER A N 1
ATOM 1885 C CA . SER A 1 235 ? 13.850 -3.364 -22.396 1.00 93.44 235 SER A CA 1
ATOM 1886 C C . SER A 1 235 ? 12.852 -3.238 -21.233 1.00 93.44 235 SER A C 1
ATOM 1888 O O . SER A 1 235 ? 12.654 -2.147 -20.692 1.00 93.44 235 SER A O 1
ATOM 1890 N N . HIS A 1 236 ? 12.294 -4.360 -20.765 1.00 94.94 236 HIS A N 1
ATOM 1891 C CA . HIS A 1 236 ? 11.376 -4.402 -19.624 1.00 94.94 236 HIS A CA 1
ATOM 1892 C C . HIS A 1 236 ? 12.065 -3.922 -18.341 1.00 94.94 236 HIS A C 1
ATOM 1894 O O . HIS A 1 236 ? 11.495 -3.139 -17.579 1.00 94.94 236 HIS A O 1
ATOM 1900 N N . LEU A 1 237 ? 13.325 -4.315 -18.116 1.00 94.69 237 LEU A N 1
ATOM 1901 C CA . LEU A 1 237 ? 14.101 -3.821 -16.976 1.00 94.69 237 LEU A CA 1
ATOM 1902 C C . LEU A 1 237 ? 14.348 -2.308 -17.059 1.00 94.69 237 LEU A C 1
ATOM 1904 O O . LEU A 1 237 ? 14.292 -1.622 -16.036 1.00 94.69 237 LEU A O 1
ATOM 1908 N N . VAL A 1 238 ? 14.612 -1.771 -18.254 1.00 94.19 238 VAL A N 1
ATOM 1909 C CA . VAL A 1 238 ? 14.753 -0.320 -18.461 1.00 94.19 238 VAL A CA 1
ATOM 1910 C C . VAL A 1 238 ? 13.460 0.406 -18.079 1.00 94.19 238 VAL A C 1
ATOM 1912 O O . VAL A 1 238 ? 13.520 1.422 -17.381 1.00 94.19 238 VAL A O 1
ATOM 1915 N N . ALA A 1 239 ? 12.300 -0.135 -18.455 1.00 95.00 239 ALA A N 1
ATOM 1916 C CA . ALA A 1 239 ? 11.002 0.405 -18.057 1.00 95.00 239 ALA A CA 1
ATOM 1917 C C . ALA A 1 239 ? 10.785 0.336 -16.535 1.00 95.00 239 ALA A C 1
ATOM 1919 O O . ALA A 1 239 ? 10.452 1.349 -15.921 1.00 95.00 239 ALA A O 1
ATOM 1920 N N . ALA A 1 240 ? 11.084 -0.797 -15.892 1.00 96.38 240 ALA A N 1
ATOM 1921 C CA . ALA A 1 240 ? 11.000 -0.933 -14.436 1.00 96.38 240 ALA A CA 1
ATOM 1922 C C . ALA A 1 240 ? 11.908 0.077 -13.702 1.00 96.38 240 ALA A C 1
ATOM 1924 O O . ALA A 1 240 ? 11.482 0.752 -12.761 1.00 96.38 240 ALA A O 1
ATOM 1925 N N . LYS A 1 241 ? 13.148 0.265 -14.176 1.00 96.44 241 LYS A N 1
ATOM 1926 C CA . LYS A 1 241 ? 14.067 1.284 -13.645 1.00 96.44 241 LYS A CA 1
ATOM 1927 C C . LYS A 1 241 ? 13.553 2.703 -13.874 1.00 96.44 241 LYS A C 1
ATOM 1929 O O . LYS A 1 241 ? 13.789 3.565 -13.031 1.00 96.44 241 LYS A O 1
ATOM 1934 N N . ARG A 1 242 ? 12.840 2.976 -14.972 1.00 96.94 242 ARG A N 1
ATOM 1935 C CA . ARG A 1 242 ? 12.185 4.275 -15.179 1.00 96.94 242 ARG A CA 1
ATOM 1936 C C . ARG A 1 242 ? 11.120 4.539 -14.113 1.00 96.94 242 ARG A C 1
ATOM 1938 O O . ARG A 1 242 ? 11.121 5.639 -13.565 1.00 96.94 242 ARG A O 1
ATOM 1945 N N . ILE A 1 243 ? 10.294 3.551 -13.767 1.00 97.94 243 ILE A N 1
ATOM 1946 C CA . ILE A 1 243 ? 9.309 3.696 -12.683 1.00 97.94 243 ILE A CA 1
ATOM 1947 C C . ILE A 1 243 ? 10.018 4.020 -11.361 1.00 97.94 243 ILE A C 1
ATOM 1949 O O . ILE A 1 243 ? 9.634 4.967 -10.682 1.00 97.94 243 ILE A O 1
ATOM 1953 N N . LEU A 1 244 ? 11.119 3.334 -11.031 1.00 98.31 244 LEU A N 1
ATOM 1954 C CA . LEU A 1 244 ? 11.924 3.660 -9.842 1.00 98.31 244 LEU A CA 1
ATOM 1955 C C . LEU A 1 244 ? 12.474 5.101 -9.878 1.00 98.31 244 LEU A C 1
ATOM 1957 O O . LEU A 1 244 ? 12.458 5.793 -8.862 1.00 98.31 244 LEU A O 1
ATOM 1961 N N . ARG A 1 245 ? 12.907 5.602 -11.043 1.00 98.31 245 ARG A N 1
ATOM 1962 C CA . ARG A 1 245 ? 13.311 7.015 -11.200 1.00 98.31 245 ARG A CA 1
ATOM 1963 C C . ARG A 1 245 ? 12.154 7.983 -10.965 1.00 98.31 245 ARG A C 1
ATOM 1965 O O . ARG A 1 245 ? 12.371 9.064 -10.424 1.00 98.31 245 ARG A O 1
ATOM 1972 N N . TYR A 1 246 ? 10.945 7.624 -11.380 1.00 98.25 246 TYR A N 1
ATOM 1973 C CA . TYR A 1 246 ? 9.752 8.424 -11.117 1.00 98.25 246 TYR A CA 1
ATOM 1974 C C . TYR A 1 246 ? 9.401 8.429 -9.621 1.00 98.25 246 TYR A C 1
ATOM 1976 O O . TYR A 1 246 ? 9.234 9.501 -9.040 1.00 98.25 246 TYR A O 1
ATOM 1984 N N . VAL A 1 247 ? 9.438 7.266 -8.958 1.00 98.19 247 VAL A N 1
ATOM 1985 C CA . VAL A 1 247 ? 9.284 7.143 -7.495 1.00 98.19 247 VAL A CA 1
ATOM 1986 C C . VAL A 1 247 ? 10.304 8.010 -6.756 1.00 98.19 247 VAL A C 1
ATOM 1988 O O . VAL A 1 247 ? 9.943 8.726 -5.828 1.00 98.19 247 VAL A O 1
ATOM 1991 N N . LYS A 1 248 ? 11.568 8.026 -7.201 1.00 98.00 248 LYS A N 1
ATOM 1992 C CA . LYS A 1 248 ? 12.620 8.878 -6.622 1.00 98.00 248 LYS A CA 1
ATOM 1993 C C . LYS A 1 248 ? 12.281 10.375 -6.658 1.00 98.00 248 LYS A C 1
ATOM 1995 O O . LYS A 1 248 ? 12.685 11.097 -5.746 1.00 98.00 248 LYS A O 1
ATOM 2000 N N . GLY A 1 249 ? 11.578 10.839 -7.691 1.00 97.31 249 GLY A N 1
ATOM 2001 C CA . GLY A 1 249 ? 11.133 12.230 -7.821 1.00 97.31 249 GLY A CA 1
ATOM 2002 C C . GLY A 1 249 ? 9.841 12.566 -7.074 1.00 97.31 249 GLY A C 1
ATOM 2003 O O . GLY A 1 249 ? 9.491 13.734 -7.010 1.00 97.31 249 GLY A O 1
ATOM 2004 N N . THR A 1 250 ? 9.141 11.565 -6.536 1.00 97.38 250 THR A N 1
ATOM 2005 C CA . THR A 1 250 ? 7.779 11.685 -5.981 1.00 97.38 250 THR A CA 1
ATOM 2006 C C . THR A 1 250 ? 7.647 10.918 -4.659 1.00 97.38 250 THR A C 1
ATOM 2008 O O . THR A 1 250 ? 6.641 10.263 -4.395 1.00 97.38 250 THR A O 1
ATOM 2011 N N . LEU A 1 251 ? 8.704 10.907 -3.840 1.00 96.12 251 LEU A N 1
ATOM 2012 C CA . LEU A 1 251 ? 8.765 10.121 -2.597 1.00 96.12 251 LEU A CA 1
ATOM 2013 C C . LEU A 1 251 ? 7.714 10.538 -1.558 1.00 96.12 251 LEU A C 1
ATOM 2015 O O . LEU A 1 251 ? 7.312 9.728 -0.729 1.00 96.12 251 LEU A O 1
ATOM 2019 N N . ASP A 1 252 ? 7.297 11.795 -1.606 1.00 94.31 252 ASP A N 1
ATOM 2020 C CA . ASP A 1 252 ? 6.323 12.438 -0.729 1.00 94.31 252 ASP A CA 1
ATOM 2021 C C . ASP A 1 252 ? 4.862 12.137 -1.100 1.00 94.31 252 ASP A C 1
ATOM 2023 O O . ASP A 1 252 ? 3.953 12.482 -0.347 1.00 94.31 252 ASP A O 1
ATOM 2027 N N . PHE A 1 253 ? 4.615 11.476 -2.235 1.00 96.19 253 PHE A N 1
ATOM 2028 C CA . PHE A 1 253 ? 3.259 11.159 -2.677 1.00 96.19 253 PHE A CA 1
ATOM 2029 C C . PHE A 1 253 ? 2.617 10.076 -1.800 1.00 96.19 253 PHE A C 1
ATOM 2031 O O . PHE A 1 253 ? 3.257 9.114 -1.364 1.00 96.19 253 PHE A O 1
ATOM 2038 N N . GLY A 1 254 ? 1.305 10.200 -1.618 1.00 94.69 254 GLY A N 1
ATOM 2039 C CA . GLY A 1 254 ? 0.472 9.273 -0.864 1.00 94.69 254 GLY A CA 1
ATOM 2040 C C . GLY A 1 254 ? -1.010 9.582 -1.063 1.00 94.69 254 GLY A C 1
ATOM 2041 O O . GLY A 1 254 ? -1.376 10.467 -1.836 1.00 94.69 254 GLY A O 1
ATOM 2042 N N . LEU A 1 255 ? -1.866 8.874 -0.335 1.00 93.75 255 LEU A N 1
ATOM 2043 C CA . LEU A 1 255 ? -3.311 9.070 -0.353 1.00 93.75 255 LEU A CA 1
ATOM 2044 C C . LEU A 1 255 ? -3.737 9.976 0.795 1.00 93.75 255 LEU A C 1
ATOM 2046 O O . LEU A 1 255 ? -3.388 9.732 1.946 1.00 93.75 255 LEU A O 1
ATOM 2050 N N . SER A 1 256 ? -4.534 10.995 0.498 1.00 93.38 256 SER A N 1
ATOM 2051 C CA . SER A 1 256 ? -5.200 11.800 1.522 1.00 93.38 256 SER A CA 1
ATOM 2052 C C . SER A 1 256 ? -6.667 11.386 1.596 1.00 93.38 256 SER A C 1
ATOM 2054 O O . SER A 1 256 ? -7.388 11.467 0.605 1.00 93.38 256 SER A O 1
ATOM 2056 N N . LEU A 1 257 ? -7.092 10.913 2.763 1.00 91.31 257 LEU A N 1
ATOM 2057 C CA . LEU A 1 257 ? -8.466 10.540 3.070 1.00 91.31 257 LEU A CA 1
ATOM 2058 C C . LEU A 1 257 ? -9.078 11.625 3.947 1.00 91.31 257 LEU A C 1
ATOM 2060 O O . LEU A 1 257 ? -8.645 11.803 5.082 1.00 91.31 257 LEU A O 1
ATOM 2064 N N . SER A 1 258 ? -10.096 12.316 3.451 1.00 90.25 258 SER A N 1
ATOM 2065 C CA . SER A 1 258 ? -10.834 13.324 4.212 1.00 90.25 258 SER A CA 1
ATOM 2066 C C . SER A 1 258 ? -12.246 12.837 4.556 1.00 90.25 258 SER A C 1
ATOM 2068 O O . SER A 1 258 ? -12.812 12.016 3.825 1.00 90.25 258 SER A O 1
ATOM 2070 N N . PRO A 1 259 ? -12.839 13.312 5.669 1.00 86.00 259 PRO A N 1
ATOM 2071 C CA . PRO A 1 259 ? -14.248 13.080 5.950 1.00 86.00 259 PRO A CA 1
ATOM 2072 C C . PRO A 1 259 ? -15.102 13.669 4.824 1.00 86.00 259 PRO A C 1
ATOM 2074 O O . PRO A 1 259 ? -14.947 14.838 4.464 1.00 86.00 259 PRO A O 1
ATOM 2077 N N . GLN A 1 260 ? -16.028 12.881 4.284 1.00 72.75 260 GLN A N 1
ATOM 2078 C CA . GLN A 1 260 ? -16.975 13.390 3.299 1.00 72.75 260 GLN A CA 1
ATOM 2079 C C . GLN A 1 260 ? -18.178 14.034 4.014 1.00 72.75 260 GLN A C 1
ATOM 2081 O O . GLN A 1 260 ? -18.776 13.390 4.880 1.00 72.75 260 GLN A O 1
ATOM 2086 N N . PRO A 1 261 ? -18.572 15.277 3.673 1.00 70.19 261 PRO A N 1
ATOM 2087 C CA . PRO A 1 261 ? -19.818 15.854 4.166 1.00 70.19 261 PRO A CA 1
ATOM 2088 C C . PRO A 1 261 ? -21.034 15.055 3.663 1.00 70.19 261 PRO A C 1
ATOM 2090 O O . PRO A 1 261 ? -20.976 14.385 2.633 1.00 70.19 261 PRO A O 1
ATOM 2093 N N . SER A 1 262 ? -22.138 15.127 4.409 1.00 68.25 262 SER A N 1
ATOM 2094 C CA . SER A 1 262 ? -23.297 14.213 4.371 1.00 68.25 262 SER A CA 1
ATOM 2095 C C . SER A 1 262 ? -23.940 13.949 3.001 1.00 68.25 262 SER A C 1
ATOM 2097 O O . SER A 1 262 ? -24.570 12.907 2.827 1.00 68.25 262 SER A O 1
ATOM 2099 N N . THR A 1 263 ? -23.774 14.823 2.009 1.00 69.31 263 THR A N 1
ATOM 2100 C CA . THR A 1 263 ? -24.151 14.532 0.618 1.00 69.31 263 THR A CA 1
ATOM 2101 C C . THR A 1 263 ? -22.958 13.990 -0.159 1.00 69.31 263 THR A C 1
ATOM 2103 O O . THR A 1 263 ? -22.150 14.749 -0.702 1.00 69.31 263 THR A O 1
ATOM 2106 N N . ALA A 1 264 ? -22.864 12.661 -0.241 1.00 67.62 264 ALA A N 1
ATOM 2107 C CA . ALA A 1 264 ? -21.846 11.993 -1.033 1.00 67.62 264 ALA A CA 1
ATOM 2108 C C . ALA A 1 264 ? -22.100 12.202 -2.535 1.00 67.62 264 ALA A C 1
ATOM 2110 O O . ALA A 1 264 ? -22.933 11.532 -3.143 1.00 67.62 264 ALA A O 1
ATOM 2111 N N . ARG A 1 265 ? -21.380 13.144 -3.150 1.00 71.56 265 ARG A N 1
ATOM 2112 C CA . ARG A 1 265 ? -21.306 13.263 -4.609 1.00 71.56 265 ARG A CA 1
ATOM 2113 C C . ARG A 1 265 ? -20.137 12.417 -5.100 1.00 71.56 265 ARG A C 1
ATOM 2115 O O . ARG A 1 265 ? -18.988 12.715 -4.783 1.00 71.56 265 ARG A O 1
ATOM 2122 N N . LEU A 1 266 ? -20.436 11.359 -5.852 1.00 79.81 266 LEU A N 1
ATOM 2123 C CA . LEU A 1 266 ? -19.414 10.559 -6.518 1.00 79.81 266 LEU A CA 1
ATOM 2124 C C . LEU A 1 266 ? -18.851 11.365 -7.693 1.00 79.81 266 LEU A C 1
ATOM 2126 O O . LEU A 1 266 ? -19.569 11.673 -8.642 1.00 79.81 266 LEU A O 1
ATOM 2130 N N . SER A 1 267 ? -17.569 11.701 -7.610 1.00 78.75 267 SER A N 1
ATOM 2131 C CA . SER A 1 267 ? -16.804 12.282 -8.711 1.00 78.75 267 SER A CA 1
ATOM 2132 C C . SER A 1 267 ? -15.777 11.255 -9.160 1.00 78.75 267 SER A C 1
ATOM 2134 O O . SER A 1 267 ? -15.029 10.732 -8.337 1.00 78.75 267 SER A O 1
ATOM 2136 N N . ALA A 1 268 ? -15.753 10.963 -10.455 1.00 80.62 268 ALA A N 1
ATOM 2137 C CA . ALA A 1 268 ? -14.762 10.091 -11.066 1.00 80.62 268 ALA A CA 1
ATOM 2138 C C . ALA A 1 268 ? -13.938 10.907 -12.060 1.00 80.62 268 ALA A C 1
ATOM 2140 O O . ALA A 1 268 ? -14.484 11.702 -12.824 1.00 80.62 268 ALA A O 1
ATOM 2141 N N . TYR A 1 269 ? -12.628 10.696 -12.031 1.00 78.19 269 TYR A N 1
ATOM 2142 C CA . TYR A 1 269 ? -11.683 11.273 -12.973 1.00 78.19 269 TYR A CA 1
ATOM 2143 C C . TYR A 1 269 ? -11.082 10.117 -13.763 1.00 78.19 269 TYR A C 1
ATOM 2145 O O . TYR A 1 269 ? -10.709 9.101 -13.177 1.00 78.19 269 TYR A O 1
ATOM 2153 N N . SER A 1 270 ? -11.024 10.265 -15.080 1.00 76.12 270 SER A N 1
ATOM 2154 C CA . SER A 1 270 ? -10.315 9.349 -15.966 1.00 76.12 270 SER A CA 1
ATOM 2155 C C . SER A 1 270 ? -9.281 10.160 -16.718 1.00 76.12 270 SER A C 1
ATOM 2157 O O . SER A 1 270 ? -9.586 11.265 -17.167 1.00 76.12 270 SER A O 1
ATOM 2159 N N . ASP A 1 271 ? -8.090 9.600 -16.850 1.00 67.75 271 ASP A N 1
ATOM 2160 C CA . ASP A 1 271 ? -7.088 10.079 -17.794 1.00 67.75 271 ASP A CA 1
ATOM 2161 C C . ASP A 1 271 ? -7.071 9.130 -18.999 1.00 67.75 271 ASP A C 1
ATOM 2163 O O . ASP A 1 271 ? -7.514 7.981 -18.882 1.00 67.75 271 ASP A O 1
ATOM 2167 N N . ALA A 1 272 ? -6.636 9.621 -20.154 1.00 54.00 272 ALA A N 1
ATOM 2168 C CA . ALA A 1 272 ? -6.475 8.827 -21.365 1.00 54.00 272 ALA A CA 1
ATOM 2169 C C . ALA A 1 272 ? -4.980 8.701 -21.669 1.00 54.00 272 ALA A C 1
ATOM 2171 O O . ALA A 1 272 ? -4.311 9.716 -21.862 1.00 54.00 272 ALA A O 1
ATOM 2172 N N . ASP A 1 273 ? -4.485 7.463 -21.709 1.00 51.47 273 ASP A N 1
ATOM 2173 C CA . ASP A 1 273 ? -3.131 7.139 -22.175 1.00 51.47 273 ASP A CA 1
ATOM 2174 C C . ASP A 1 273 ? -3.068 7.045 -23.710 1.00 51.47 273 ASP A C 1
ATOM 2176 O O . ASP A 1 273 ? -4.002 6.461 -24.314 1.00 51.47 273 ASP A O 1
#

Mean predicted aligned error: 12.83 Å

Sequence (273 aa):
MERYKARLVTKGFHQQPGIDYAETFNHVVKPATIHTVLTIAISRGWSLRQFDFKNAFLHYILQEDVYMAQPPGFVDHTRPNYVCKLHKALYGLKQHASYVIFLLLYVDDIVVTGNDSRFLHQFITTLGLAFDIKDLGPLHFFLGLQVTTKSDGLHISQLKYAHDLLKRHGMLHCKPANTPLAAKVPLSAFDGVPFESPSTYREIVGSLQYLTLTRPDLSFAVHFIAQFMAAPRTSHLVAAKRILRYVKGTLDFGLSLSPQPSTARLSAYSDAD

Foldseek 3Di:
DDDDDDDDADPPPPDDVPPCVPPPPDPDPDLCNVVVVQLVCQQLVKFKWKKFFDPPPFDFFDPDFDWAQDDPPRQDPVCNPDTDTDGGDDPDDDDDDPKDWDWDDDPGIIIIIINDPVVSVVVVVVVVVRGVMDTPGGDQDDPQWGWDDDPFGIWIANLVLLCVLCVVVVNLPPAADQALADPDDPDDLPPAAFDPCLPVLVVLLVSLVVRCSFPVSCVVLSVVLVVNSVTDHPVSVVSSSNNSSNCSVPSVGGDGRGHDPPDDDDDDDDDDD

Secondary structure (DSSP, 8-state):
---------SS---PPTTTTTT-----PPPHHHHHHHHHHHHHTT---EEEEETT--S-PPPSS-EEEEPPTT---TT-TT-EEEESS--S-----TT--EEEEEETTEEEEEES-HHHHHHHHHHHHHHS-EEEEEE--EETTEEEEEETTEEEEE-HHHHHHHHHHTT-TTSPP-SSSS-TT----TTSSPBPS-HHHHHHHHHHHHHHTTT-GGGHHHHHHHHTTSSS-BHHHHHHHHHHHHHHHH-TT-EEEE-PPPSS----------

Solvent-accessible surface area (backbone atoms only — not comparable to full-atom values): 16812 Å² total; per-residue (Å²): 134,86,80,84,82,85,82,90,69,87,85,81,72,88,57,42,87,93,77,46,58,87,58,82,76,70,89,68,79,54,62,67,57,56,52,50,53,51,49,52,28,51,50,67,72,32,61,52,36,25,36,39,40,64,75,72,69,93,73,62,68,49,95,57,92,44,72,40,75,55,54,92,96,66,59,46,86,93,48,71,86,52,61,42,76,44,62,47,83,71,92,83,81,90,73,68,98,86,67,52,74,49,75,49,79,51,88,40,47,32,41,39,34,35,80,43,71,66,61,47,50,51,52,51,52,55,48,48,75,73,39,62,58,45,80,66,47,64,56,44,69,57,93,73,33,37,40,44,83,52,99,69,33,38,38,35,24,38,44,70,52,53,52,51,51,27,52,76,72,73,39,72,83,52,75,58,36,97,50,50,63,68,98,82,67,86,81,48,93,74,46,67,52,78,37,92,56,48,64,63,53,43,51,53,49,54,53,49,55,63,50,32,74,36,30,68,90,45,39,66,52,46,56,59,59,50,75,38,56,88,65,35,20,50,52,54,50,52,49,53,51,33,33,52,19,18,45,66,63,47,53,86,54,46,40,75,49,57,53,68,65,94,77,81,73,90,80,86,88,83,85,87,134

Nearest PDB structures (foldseek):
  6p2g-assembly1_B  TM=2.902E-01  e=9.763E-01  HIV-1 M:B_HXB2R
  3kjv-assembly1_B  TM=3.273E-01  e=1.160E+00  HIV-1 M:B_HXB2R
  6or7-assembly1_B  TM=2.926E-01  e=1.545E+00  HIV-1 M:B_HXB2R
  5uba-assembly1_A  TM=1.707E-01  e=9.218E-01  Homo sapiens

Radius of gyration: 23.86 Å; Cα contacts (8 Å, |Δi|>4): 331; chains: 1; bounding box: 49×62×58 Å

pLDDT: mean 78.47, std 20.37, range [26.08, 98.31]

InterPro domains:
  IPR013103 Reverse transcriptase, RNA-dependent DNA polymerase [PF07727] (3-97)
  IPR013103 Reverse transcriptase, RNA-dependent DNA polymerase [PF07727] (101-182)
  IPR043502 DNA/RNA polymerase superfamily [SSF56672] (2-252)